Protein 3U1D (pdb70)

Organism: Halomicrobium mukohataei (strain ATCC 700874 / DSM 12286 / JCM 9738 / NCIMB 13541) (NCBI:txid485914)

B-factor: mean 33.13, std 12.26, range [17.72, 84.33]

Nearest PDB structures (foldseek):
  3u1d-assembly1_B  TM=9.637E-01  e=4.691E-23  Halomicrobium mukohataei DSM 12286
  4g6q-assembly2_B  TM=5.033E-01  e=9.525E-04  Kribbella flavida DSM 17836
  4hqe-assembly1_A  TM=6.323E-01  e=1.062E-02  Staphylococcus aureus
  4g6q-assembly1_A  TM=4.923E-01  e=3.490E-03  Kribbella flavida DSM 17836
  6eu2-assembly1_O  TM=5.293E-01  e=4.754E-03  Saccharomyces cerevisiae S288C

Solvent-accessible surface area: 14868 Å² total

InterPro domains:
  IPR036388 Winged helix-like DNA-binding domain superfamily [G3DSA:1.10.10.10] (1-148)
  IPR036390 Winged helix DNA-binding domain superfamily [SSF46785] (25-114)

CATH classification: 1.10.10.10

Secondary structure (DSSP, 8-state):
---BTTB--TTHHHHHHHHHHH--HHHHHHHHHHHHSTTS-B-HHHHHHH-TTS-HHHHHHHHHHHHHTTSEEEEE-PPPTTSSS---EEEEE-HHHHHHHHHT--THHHHTHHHHH----HHHHHHHT-TT------GGGT---/---PPPTHHHHHHHHHHHH--HHHHHHHHHHHHSTTS-B-HHHHHHH-TTS-HHHHHHHHHHHHHTTSEEEEE-PPPSSSSS---EEEEE-HHHHHHHHHT--TTHHHHHHHHT----HHHHHHHT-TT-----HHHHHH-

Radius of gyration: 24.21 Å; Cα contacts (8 Å, |Δi|>4): 377; chains: 2; bounding box: 37×73×58 Å

Foldseek 3Di:
DCDDPNHGDDCVVVLVVVLVLCVDVLNVLVCLVQCLQPQSKAFLVRSCVVCVVDDSVVNCVSVVVCVVVQQKPWAAWDDFPPDPPADRIMIHGAL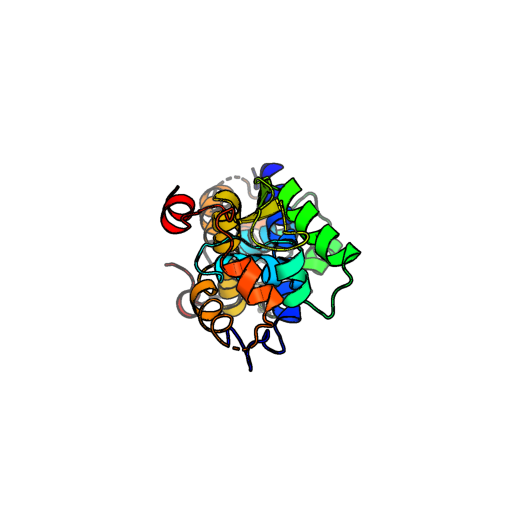VNCVSCVVNPNVVSNVCNVVVVPDDDPRVVCNSPGPTPDRDDCVVSVHDD/DPDDDDPVVVVLVVLLVLCPDVLNVVVQLLQLLQPQSKAFLVRSCVVVVVDDSVVNVVSVVVCVVVVQKPKDAWDDFPPDPPADRIMIHGALVNCVSCVVVPNPCSVVSNVVVVPDDDVVVVVNSPTPGDDGDDVVVSPVD

Structure (mmCIF, N/CA/C/O backbone):
data_3U1D
#
_entry.id   3U1D
#
_cell.length_a   57.214
_cell.length_b   57.214
_cell.length_c   218.354
_cell.angle_alpha   90.00
_cell.angle_beta   90.00
_cell.angle_gamma   90.00
#
_symmetry.space_group_name_H-M   'P 43 21 2'
#
loop_
_entity.id
_entity.type
_entity.pdbx_description
1 polymer 'uncharacterized protein'
2 non-polymer 'CHLORIDE ION'
3 non-polymer DI(HYDROXYETHYL)ETHER
4 non-polymer 1,2-ETHANEDIOL
5 non-polymer 2-AMINO-2-HYDROXYMETHYL-PROPANE-1,3-DIOL
6 water water
#
loop_
_atom_site.group_PDB
_atom_site.id
_atom_site.type_symbol
_atom_site.label_atom_id
_atom_site.label_alt_id
_atom_site.label_comp_id
_atom_site.label_asym_id
_atom_site.label_entity_id
_atom_site.label_seq_id
_atom_site.pdbx_PDB_ins_code
_atom_site.Cartn_x
_atom_site.Cartn_y
_atom_site.Cartn_z
_atom_site.occupancy
_atom_site.B_iso_or_equiv
_atom_site.auth_seq_id
_atom_site.auth_comp_id
_atom_site.auth_asym_id
_atom_site.auth_atom_id
_atom_site.pdbx_PDB_model_num
ATOM 9 N N . ALA A 1 5 ? 19.344 29.497 29.351 1.00 37.22 2 ALA A N 1
ATOM 10 C CA . ALA A 1 5 ? 20.154 30.662 28.908 1.00 33.62 2 ALA A CA 1
ATOM 11 C C . ALA A 1 5 ? 19.423 31.980 29.172 1.00 30.48 2 ALA A C 1
ATOM 12 O O . ALA A 1 5 ? 18.214 31.972 29.350 1.00 30.90 2 ALA A O 1
ATOM 14 N N . THR A 1 6 ? 20.127 33.122 29.158 1.00 27.13 3 THR A N 1
ATOM 15 C CA . THR A 1 6 ? 19.428 34.421 29.313 1.00 25.98 3 THR A CA 1
ATOM 16 C C . THR A 1 6 ? 18.767 34.792 27.984 1.00 24.43 3 THR A C 1
ATOM 17 O O . THR A 1 6 ? 17.660 35.365 27.950 1.00 24.58 3 THR A O 1
ATOM 21 N N . GLN A 1 7 ? 19.443 34.439 26.922 1.00 24.84 4 GLN A N 1
ATOM 22 C CA . GLN A 1 7 ? 19.053 34.840 25.568 1.00 24.59 4 GLN A CA 1
ATOM 23 C C . GLN A 1 7 ? 19.379 33.740 24.611 1.00 27.64 4 GLN A C 1
ATOM 24 O O . GLN A 1 7 ? 20.274 32.919 24.843 1.00 27.09 4 GLN A O 1
ATOM 30 N N . ASP A 1 8 ? 18.726 33.792 23.456 1.00 29.78 5 ASP A N 1
ATOM 31 C CA . ASP A 1 8 ? 19.039 32.934 22.324 1.00 31.40 5 ASP A CA 1
ATOM 32 C C . ASP A 1 8 ? 18.903 33.851 21.082 1.00 33.36 5 ASP A C 1
ATOM 33 O O . ASP A 1 8 ? 17.816 34.359 20.834 1.00 29.70 5 ASP A O 1
ATOM 38 N N . ARG A 1 9 ? 20.011 34.128 20.374 1.00 31.57 6 ARG A N 1
ATOM 39 C CA . ARG A 1 9 ? 20.004 35.079 19.251 1.00 34.93 6 ARG A CA 1
ATOM 40 C C . ARG A 1 9 ? 19.417 36.442 19.631 1.00 33.59 6 ARG A C 1
ATOM 41 O O . ARG A 1 9 ? 18.777 37.119 18.804 1.00 32.09 6 ARG A O 1
ATOM 49 N N . GLY A 1 10 ? 19.660 36.870 20.862 1.00 31.67 7 GLY A N 1
ATOM 50 C CA . GLY A 1 10 ? 19.222 38.193 21.295 1.00 31.76 7 GLY A CA 1
ATOM 51 C C . GLY A 1 10 ? 17.758 38.230 21.716 1.00 31.21 7 GLY A C 1
ATOM 52 O O . GLY A 1 10 ? 17.261 39.262 22.046 1.00 31.48 7 GLY A O 1
ATOM 53 N N . GLU A 1 11 ? 17.082 37.097 21.688 1.00 29.49 8 GLU A N 1
ATOM 54 C CA . GLU A 1 11 ? 15.672 36.993 22.074 1.00 30.62 8 GLU A CA 1
ATOM 55 C C . GLU A 1 11 ? 15.547 36.155 23.334 1.00 27.81 8 GLU A C 1
ATOM 56 O O . GLU A 1 11 ? 16.502 35.506 23.759 1.00 29.19 8 GLU A O 1
ATOM 62 N N . ARG A 1 12 ? 14.365 36.133 23.946 1.00 25.58 9 ARG A N 1
ATOM 63 C CA . ARG A 1 12 ? 14.152 35.189 25.040 1.00 24.48 9 ARG A CA 1
ATOM 64 C C . ARG A 1 12 ? 14.296 33.750 24.573 1.00 26.43 9 ARG A C 1
ATOM 65 O O . ARG A 1 12 ? 13.977 33.420 23.440 1.00 26.92 9 ARG A O 1
ATOM 73 N N . PRO A 1 13 ? 14.803 32.893 25.424 1.00 26.79 10 PRO A N 1
ATOM 74 C CA . PRO A 1 13 ? 14.917 31.494 25.054 1.00 30.56 10 PRO A CA 1
ATOM 75 C C . PRO A 1 13 ? 13.555 30.815 24.955 1.00 30.88 10 PRO A C 1
ATOM 76 O O . PRO A 1 13 ? 12.552 31.303 25.506 1.00 28.45 10 PRO A O 1
ATOM 80 N N . ASN A 1 14 ? 13.502 29.716 24.223 1.00 34.78 11 ASN A N 1
ATOM 81 C CA . ASN A 1 14 ? 12.205 29.070 23.942 1.00 38.90 11 ASN A CA 1
ATOM 82 C C . ASN A 1 14 ? 11.294 28.788 25.158 1.00 39.84 11 ASN A C 1
ATOM 83 O O . ASN A 1 14 ? 10.072 28.975 25.094 1.00 41.87 11 ASN A O 1
ATOM 88 N N . GLY A 1 15 ? 11.844 28.373 26.261 1.00 35.64 12 GLY A N 1
ATOM 89 C CA . GLY A 1 15 ? 10.882 28.032 27.360 1.00 33.58 12 GLY A CA 1
ATOM 90 C C . GLY A 1 15 ? 10.534 29.180 28.303 1.00 30.72 12 GLY A C 1
ATOM 91 O O . GLY A 1 15 ? 10.049 28.935 29.431 1.00 27.64 12 GLY A O 1
ATOM 92 N N . PHE A 1 16 ? 10.841 30.410 27.890 1.00 27.89 13 PHE A N 1
ATOM 93 C CA . PHE A 1 16 ? 10.810 31.527 28.801 1.00 24.21 13 PHE A CA 1
ATOM 94 C C . PHE A 1 16 ? 9.415 31.764 29.353 1.00 24.10 13 PHE A C 1
ATOM 95 O O . PHE A 1 16 ? 9.244 31.886 30.558 1.00 21.71 13 PHE A O 1
ATOM 103 N N . GLY A 1 17 ? 8.429 31.865 28.460 1.00 24.55 14 GLY A N 1
ATOM 104 C CA . GLY A 1 17 ? 7.056 32.076 28.867 1.00 25.55 14 GLY A CA 1
ATOM 105 C C . GLY A 1 17 ? 6.545 30.981 29.804 1.00 24.81 14 GLY A C 1
ATOM 106 O O . GLY A 1 17 ? 5.836 31.266 30.777 1.00 22.54 14 GLY A O 1
ATOM 107 N N . ASP A 1 18 ? 6.927 29.732 29.546 1.00 25.08 15 ASP A N 1
ATOM 108 C CA . ASP A 1 18 ? 6.552 28.639 30.433 1.00 26.41 15 ASP A CA 1
ATOM 109 C C . ASP A 1 18 ? 7.242 28.760 31.785 1.00 24.85 15 ASP A C 1
ATOM 110 O O . ASP A 1 18 ? 6.626 28.420 32.813 1.00 23.53 15 ASP A O 1
ATOM 115 N N . GLU A 1 19 ? 8.490 29.252 31.821 1.00 22.43 16 GLU A N 1
ATOM 116 C CA . GLU A 1 19 ? 9.164 29.478 33.098 1.00 22.92 16 GLU A CA 1
ATOM 117 C C . GLU A 1 19 ? 8.448 30.554 33.907 1.00 22.24 16 GLU A C 1
ATOM 118 O O . GLU A 1 19 ? 8.329 30.419 35.120 1.00 21.49 16 GLU A O 1
ATOM 124 N N . LEU A 1 20 ? 8.052 31.656 33.259 1.00 20.24 17 LEU A N 1
ATOM 125 C CA . LEU A 1 20 ? 7.292 32.683 33.955 1.00 20.04 17 LEU A CA 1
ATOM 126 C C . LEU A 1 20 ? 5.970 32.128 34.545 1.00 20.44 17 LEU A C 1
ATOM 127 O O . LEU A 1 20 ? 5.589 32.465 35.680 1.00 19.25 17 LEU A O 1
ATOM 132 N N . GLU A 1 21 ? 5.277 31.289 33.764 1.00 20.19 18 GLU A N 1
ATOM 133 C CA . GLU A 1 21 ? 4.026 30.692 34.216 1.00 22.83 18 GLU A CA 1
ATOM 134 C C . GLU A 1 21 ? 4.289 29.839 35.457 1.00 21.32 18 GLU A C 1
ATOM 135 O O . GLU A 1 21 ? 3.478 29.849 36.418 1.00 21.50 18 GLU A O 1
ATOM 141 N N . ARG A 1 22 ? 5.352 29.075 35.437 1.00 21.44 19 ARG A N 1
ATOM 142 C CA . ARG A 1 22 ? 5.715 28.221 36.588 1.00 22.47 19 ARG A CA 1
ATOM 143 C C . ARG A 1 22 ? 5.983 29.046 37.839 1.00 20.96 19 ARG A C 1
ATOM 144 O O . ARG A 1 22 ? 5.539 28.702 38.941 1.00 21.70 19 ARG A O 1
ATOM 152 N N . ARG A 1 23 ? 6.699 30.162 37.679 1.00 19.40 20 ARG A N 1
ATOM 153 C CA . ARG A 1 23 ? 6.945 31.085 38.779 1.00 19.73 20 ARG A CA 1
ATOM 154 C C . ARG A 1 23 ? 5.676 31.758 39.275 1.00 19.82 20 ARG A C 1
ATOM 155 O O . ARG A 1 23 ? 5.462 31.839 40.489 1.00 20.71 20 ARG A O 1
ATOM 163 N N . ARG A 1 24 ? 4.765 32.159 38.377 1.00 18.48 21 ARG A N 1
ATOM 164 C CA . ARG A 1 24 ? 3.527 32.772 38.833 1.00 19.93 21 ARG A CA 1
ATOM 165 C C . ARG A 1 24 ? 2.686 31.730 39.555 1.00 20.50 21 ARG A C 1
ATOM 166 O O . ARG A 1 24 ? 2.002 32.072 40.508 1.00 20.21 21 ARG A O 1
ATOM 174 N N . PHE A 1 25 ? 2.737 30.472 39.085 1.00 20.38 22 PHE A N 1
ATOM 175 C CA . PHE A 1 25 ? 1.933 29.377 39.673 1.00 21.35 22 PHE A CA 1
ATOM 176 C C . PHE A 1 25 ? 2.245 29.189 41.143 1.00 21.33 22 PHE A C 1
ATOM 177 O O . PHE A 1 25 ? 1.338 29.012 41.978 1.00 20.97 22 PHE A O 1
ATOM 185 N N . VAL A 1 26 ? 3.516 29.245 41.487 1.00 21.36 23 VAL A N 1
ATOM 186 C CA . VAL A 1 26 ? 3.938 28.998 42.875 1.00 20.94 23 VAL A CA 1
ATOM 187 C C . VAL A 1 26 ? 3.616 30.181 43.769 1.00 22.15 23 VAL A C 1
ATOM 188 O O . VAL A 1 26 ? 3.459 30.029 44.973 1.00 21.04 23 VAL A O 1
ATOM 192 N N . LEU A 1 27 ? 3.410 31.356 43.172 1.00 19.96 24 LEU A N 1
ATOM 193 C CA . LEU A 1 27 ? 3.100 32.568 43.939 1.00 21.19 24 LEU A CA 1
ATOM 194 C C . LEU A 1 27 ? 1.599 32.672 44.248 1.00 21.55 24 LEU A C 1
ATOM 195 O O . LEU A 1 27 ? 0.851 33.508 43.690 1.00 22.78 24 LEU A O 1
ATOM 200 N N . HIS A 1 28 ? 1.140 31.767 45.108 1.00 21.25 25 HIS A N 1
ATOM 201 C CA . HIS A 1 28 ? -0.255 31.566 45.416 1.00 21.55 25 HIS A CA 1
ATOM 202 C C . HIS A 1 28 ? -0.297 31.300 46.884 1.00 21.62 25 HIS A C 1
ATOM 203 O O . HIS A 1 28 ? 0.502 30.443 47.377 1.00 20.25 25 HIS A O 1
ATOM 210 N N . GLU A 1 29 ? -1.158 31.993 47.609 1.00 23.65 26 GLU A N 1
ATOM 211 C CA . GLU A 1 29 ? -1.087 31.918 49.050 1.00 25.96 26 GLU A CA 1
ATOM 212 C C . GLU A 1 29 ? -1.313 30.528 49.630 1.00 24.72 26 GLU A C 1
ATOM 213 O O . GLU A 1 29 ? -0.571 30.125 50.536 1.00 23.66 26 GLU A O 1
ATOM 219 N N . THR A 1 30 ? -2.305 29.772 49.156 1.00 23.97 27 THR A N 1
ATOM 220 C CA . THR A 1 30 ? -2.491 28.408 49.698 1.00 24.25 27 THR A CA 1
ATOM 221 C C . THR A 1 30 ? -1.383 27.465 49.318 1.00 22.84 27 THR A C 1
ATOM 222 O O . THR A 1 30 ? -0.946 26.645 50.148 1.00 21.78 27 THR A O 1
ATOM 226 N N . ARG A 1 31 ? -0.865 27.571 48.099 1.00 20.83 28 ARG A N 1
ATOM 227 C CA . ARG A 1 31 ? 0.259 26.723 47.719 1.00 20.31 28 ARG A CA 1
ATOM 228 C C . ARG A 1 31 ? 1.492 27.031 48.535 1.00 20.50 28 ARG A C 1
ATOM 229 O O . ARG A 1 31 ? 2.239 26.116 48.878 1.00 19.48 28 ARG A O 1
ATOM 237 N N . LEU A 1 32 ? 1.772 28.315 48.776 1.00 20.88 29 LEU A N 1
ATOM 238 C CA . LEU A 1 32 ? 2.906 28.683 49.623 1.00 21.24 29 LEU A CA 1
ATOM 239 C C . LEU A 1 32 ? 2.685 28.293 51.090 1.00 22.71 29 LEU A C 1
ATOM 240 O O . LEU A 1 32 ? 3.637 27.918 51.770 1.00 23.59 29 LEU A O 1
ATOM 245 N N . ASP A 1 33 ? 1.458 28.389 51.570 1.00 22.45 30 ASP A N 1
ATOM 246 C CA . ASP A 1 33 ? 1.149 27.842 52.914 1.00 25.65 30 ASP A CA 1
ATOM 247 C C . ASP A 1 33 ? 1.554 26.366 53.003 1.00 23.26 30 ASP A C 1
ATOM 248 O O . ASP A 1 33 ? 2.262 25.968 53.929 1.00 23.86 30 ASP A O 1
ATOM 253 N N . VAL A 1 34 ? 1.156 25.560 52.006 1.00 21.39 31 VAL A N 1
ATOM 254 C CA . VAL A 1 34 ? 1.515 24.138 51.966 1.00 20.80 31 VAL A CA 1
ATOM 255 C C . VAL A 1 34 ? 3.002 23.929 51.915 1.00 20.83 31 VAL A C 1
ATOM 256 O O . VAL A 1 34 ? 3.573 23.117 52.697 1.00 19.87 31 VAL A O 1
ATOM 260 N N . LEU A 1 35 ? 3.671 24.639 51.014 1.00 18.82 32 LEU A N 1
ATOM 261 C CA . LEU A 1 35 ? 5.096 24.454 50.873 1.00 19.27 32 LEU A CA 1
ATOM 262 C C . LEU A 1 35 ? 5.873 24.891 52.110 1.00 19.47 32 LEU A C 1
ATOM 263 O O . LEU A 1 35 ? 6.813 24.212 52.528 1.00 20.26 32 LEU A O 1
ATOM 268 N N . HIS A 1 36 ? 5.486 26.018 52.712 1.00 20.54 33 HIS A N 1
ATOM 269 C CA . HIS A 1 36 ? 6.158 26.509 53.900 1.00 20.98 33 HIS A CA 1
ATOM 270 C C . HIS A 1 36 ? 5.890 25.612 55.089 1.00 21.78 33 HIS A C 1
ATOM 271 O O . HIS A 1 36 ? 6.766 25.400 55.914 1.00 23.43 33 HIS A O 1
ATOM 278 N N . GLN A 1 37 ? 4.693 25.032 55.159 1.00 22.15 34 GLN A N 1
ATOM 279 C CA . GLN A 1 37 ? 4.351 24.110 56.248 1.00 22.27 34 GLN A CA 1
ATOM 280 C C . GLN A 1 37 ? 5.179 22.845 56.166 1.00 21.95 34 GLN A C 1
ATOM 281 O O . GLN A 1 37 ? 5.658 22.335 57.191 1.00 23.78 34 GLN A O 1
ATOM 287 N N . ILE A 1 38 ? 5.335 22.326 54.967 1.00 21.40 35 ILE A N 1
ATOM 288 C CA . ILE A 1 38 ? 6.132 21.155 54.755 1.00 21.69 35 ILE A CA 1
ATOM 289 C C . ILE A 1 38 ? 7.570 21.459 55.167 1.00 22.63 35 ILE A C 1
ATOM 290 O O . ILE A 1 38 ? 8.187 20.662 55.934 1.00 23.42 35 ILE A O 1
ATOM 295 N N . LEU A 1 39 ? 8.132 22.567 54.663 1.00 22.72 36 LEU A N 1
ATOM 296 C CA . LEU A 1 39 ? 9.513 22.867 54.936 1.00 25.03 36 LEU A CA 1
ATOM 297 C C . LEU A 1 39 ? 9.767 23.170 56.437 1.00 27.58 36 LEU A C 1
ATOM 298 O O . LEU A 1 39 ? 10.850 22.861 56.939 1.00 30.10 36 LEU A O 1
ATOM 303 N N . ALA A 1 40 ? 8.793 23.787 57.111 1.00 26.29 37 ALA A N 1
ATOM 304 C CA . ALA A 1 40 ? 8.919 24.162 58.508 1.00 29.18 37 ALA A CA 1
ATOM 305 C C . ALA A 1 40 ? 8.854 22.936 59.456 1.00 31.18 37 ALA A C 1
ATOM 306 O O . ALA A 1 40 ? 9.288 23.028 60.613 1.00 29.72 37 ALA A O 1
ATOM 308 N N . GLN A 1 41 ? 8.284 21.815 58.991 1.00 28.90 38 GLN A N 1
ATOM 309 C CA . GLN A 1 41 ? 8.191 20.592 59.790 1.00 30.14 38 GLN A CA 1
ATOM 310 C C . GLN A 1 41 ? 9.592 20.019 59.950 1.00 31.78 38 GLN A C 1
ATOM 311 O O . GLN A 1 41 ? 10.350 19.952 58.993 1.00 31.61 38 GLN A O 1
ATOM 317 N N . PRO A 1 42 ? 9.950 19.603 61.172 1.00 34.76 39 PRO A N 1
ATOM 318 C CA . PRO A 1 42 ? 11.347 19.219 61.411 1.00 36.98 39 PRO A CA 1
ATOM 319 C C . PRO A 1 42 ? 11.903 18.153 60.459 1.00 37.02 39 PRO A C 1
ATOM 320 O O . PRO A 1 42 ? 13.035 18.291 60.025 1.00 39.85 39 PRO A O 1
ATOM 324 N N . ASP A 1 43 ? 11.093 17.163 60.067 1.00 34.80 40 ASP A N 1
ATOM 325 C CA . ASP A 1 43 ? 11.528 16.124 59.101 1.00 33.30 40 ASP A CA 1
ATOM 326 C C . ASP A 1 43 ? 11.109 16.432 57.640 1.00 30.69 40 ASP A C 1
ATOM 327 O O . ASP A 1 43 ? 11.387 15.661 56.716 1.00 31.34 40 ASP A O 1
ATOM 332 N N . GLY A 1 44 ? 10.491 17.592 57.438 1.00 28.26 41 GLY A N 1
ATOM 333 C CA . GLY A 1 44 ? 10.199 18.071 56.098 1.00 26.31 41 GLY A CA 1
ATOM 334 C C . GLY A 1 44 ? 9.203 17.239 55.288 1.00 24.97 41 GLY A C 1
ATOM 335 O O . GLY A 1 44 ? 9.205 17.275 54.058 1.00 23.89 41 GLY A O 1
ATOM 336 N N . VAL A 1 45 ? 8.335 16.519 55.965 1.00 23.82 42 VAL A N 1
ATOM 337 C CA . VAL A 1 45 ? 7.255 15.779 55.299 1.00 24.08 42 VAL A CA 1
ATOM 338 C C . VAL A 1 45 ? 5.961 16.009 56.050 1.00 23.03 42 VAL A C 1
ATOM 339 O O . VAL A 1 45 ? 5.965 16.175 57.276 1.00 23.98 42 VAL A O 1
ATOM 343 N N . LEU A 1 46 ? 4.849 16.048 55.309 1.00 23.05 43 LEU A N 1
ATOM 344 C CA . LEU A 1 46 ? 3.518 16.116 55.879 1.00 22.45 43 LEU A CA 1
ATOM 345 C C . LEU A 1 46 ? 2.534 15.273 55.073 1.00 22.02 43 LEU A C 1
ATOM 346 O O . LEU A 1 46 ? 2.633 15.203 53.843 1.00 22.04 43 LEU A O 1
ATOM 351 N N . SER A 1 47 ? 1.528 14.720 55.774 1.00 21.38 44 SER A N 1
ATOM 352 C CA . SER A 1 47 ? 0.396 14.059 55.141 1.00 20.73 44 SER A CA 1
ATOM 353 C C . SER A 1 47 ? -0.696 15.091 54.849 1.00 20.46 44 SER A C 1
ATOM 354 O O . SER A 1 47 ? -0.710 16.170 55.425 1.00 20.16 44 SER A O 1
ATOM 357 N N . VAL A 1 48 ? -1.630 14.736 53.997 1.00 21.65 45 VAL A N 1
ATOM 358 C CA . VAL A 1 48 ? -2.817 15.562 53.770 1.00 21.64 45 VAL A CA 1
ATOM 359 C C . VAL A 1 48 ? -3.590 15.789 55.076 1.00 21.93 45 VAL A C 1
ATOM 360 O O . VAL A 1 48 ? -4.049 16.930 55.320 1.00 22.96 45 VAL A O 1
ATOM 364 N N . GLU A 1 49 ? -3.674 14.779 55.938 1.00 22.30 46 GLU A N 1
ATOM 365 C CA . GLU A 1 49 ? -4.384 14.912 57.174 1.00 23.84 46 GLU A CA 1
ATOM 366 C C . GLU A 1 49 ? -3.748 16.031 58.043 1.00 22.63 46 GLU A C 1
ATOM 367 O O . GLU A 1 49 ? -4.450 16.875 58.634 1.00 24.66 46 GLU A O 1
ATOM 373 N N . GLU A 1 50 ? -2.430 16.054 58.079 1.00 23.57 47 GLU A N 1
ATOM 374 C CA . GLU A 1 50 ? -1.682 17.095 58.790 1.00 24.28 47 GLU A CA 1
ATOM 375 C C . GLU A 1 50 ? -1.822 18.501 58.152 1.00 23.96 47 GLU A C 1
ATOM 376 O O . GLU A 1 50 ? -1.800 19.527 58.874 1.00 23.06 47 GLU A O 1
ATOM 382 N N . LEU A 1 51 ? -1.911 18.558 56.819 1.00 22.96 48 LEU A N 1
ATOM 383 C CA . LEU A 1 51 ? -2.113 19.814 56.130 1.00 24.02 48 LEU A CA 1
ATOM 384 C C . LEU A 1 51 ? -3.520 20.336 56.366 1.00 24.34 48 LEU A C 1
ATOM 385 O O . LEU A 1 51 ? -3.685 21.538 56.575 1.00 24.37 48 LEU A O 1
ATOM 390 N N . LEU A 1 52 ? -4.517 19.443 56.410 1.00 24.95 49 LEU A N 1
ATOM 391 C CA . LEU A 1 52 ? -5.877 19.846 56.780 1.00 27.04 49 LEU A CA 1
ATOM 392 C C . LEU A 1 52 ? -5.932 20.499 58.154 1.00 27.56 49 LEU A C 1
ATOM 393 O O . LEU A 1 52 ? -6.603 21.507 58.343 1.00 28.44 49 LEU A O 1
ATOM 398 N N . TYR A 1 53 ? -5.199 19.932 59.111 1.00 27.36 50 TYR A N 1
ATOM 399 C CA . TYR A 1 53 ? -5.137 20.468 60.467 1.00 28.89 50 TYR A CA 1
ATOM 400 C C . TYR A 1 53 ? -4.539 21.871 60.543 1.00 28.74 50 TYR A C 1
ATOM 401 O O . TYR A 1 53 ? -5.023 22.751 61.287 1.00 30.91 50 TYR A O 1
ATOM 410 N N . ARG A 1 54 ? -3.507 22.092 59.745 1.00 27.76 51 ARG A N 1
ATOM 411 C CA . ARG A 1 54 ? -2.834 23.375 59.702 1.00 29.07 51 ARG A CA 1
ATOM 412 C C . ARG A 1 54 ? -3.627 24.428 58.904 1.00 29.55 51 ARG A C 1
ATOM 413 O O . ARG A 1 54 ? -3.388 25.627 59.078 1.00 29.87 51 ARG A O 1
ATOM 421 N N . ASN A 1 55 ? -4.568 23.988 58.072 1.00 27.05 52 ASN A N 1
ATOM 422 C CA . ASN A 1 55 ? -5.306 24.910 57.192 1.00 28.94 52 ASN A CA 1
ATOM 423 C C . ASN A 1 55 ? -6.806 24.684 57.345 1.00 31.18 52 ASN A C 1
ATOM 424 O O . ASN A 1 55 ? -7.476 24.277 56.421 1.00 29.23 52 ASN A O 1
ATOM 429 N N . PRO A 1 56 ? -7.324 24.941 58.538 1.00 33.68 53 PRO A N 1
ATOM 430 C CA . PRO A 1 56 ? -8.709 24.546 58.874 1.00 35.98 53 PRO A CA 1
ATOM 431 C C . PRO A 1 56 ? -9.799 25.310 58.107 1.00 37.93 53 PRO A C 1
ATOM 432 O O . PRO A 1 56 ? -10.922 24.861 58.090 1.00 42.10 53 PRO A O 1
ATOM 436 N N . ASP A 1 57 ? -9.465 26.434 57.489 1.00 40.30 54 ASP A N 1
ATOM 437 C CA . ASP A 1 57 ? -10.403 27.140 56.630 1.00 43.73 54 ASP A CA 1
ATOM 438 C C . ASP A 1 57 ? -10.503 26.581 55.222 1.00 43.29 54 ASP A C 1
ATOM 439 O O . ASP A 1 57 ? -11.291 27.084 54.441 1.00 46.23 54 ASP A O 1
ATOM 444 N N . GLU A 1 58 ? -9.683 25.596 54.853 1.00 37.91 55 GLU A N 1
ATOM 445 C CA . GLU A 1 58 ? -9.753 25.025 53.496 1.00 36.82 55 GLU A CA 1
ATOM 446 C C . GLU A 1 58 ? -10.376 23.639 53.489 1.00 34.69 55 GLU A C 1
ATOM 447 O O . GLU A 1 58 ? -10.231 22.880 54.454 1.00 34.88 55 GLU A O 1
ATOM 453 N N . THR A 1 59 ? -11.048 23.289 52.401 1.00 32.36 56 THR A N 1
ATOM 454 C CA . THR A 1 59 ? -11.615 21.958 52.264 1.00 32.53 56 THR A CA 1
ATOM 455 C C . THR A 1 59 ? -10.533 20.985 51.874 1.00 32.50 56 THR A C 1
ATOM 456 O O . THR A 1 59 ? -9.505 21.392 51.325 1.00 29.85 56 THR A O 1
ATOM 460 N N . GLU A 1 60 ? -10.753 19.714 52.212 1.00 29.83 57 GLU A N 1
ATOM 461 C CA . GLU A 1 60 ? -9.898 18.661 51.733 1.00 30.98 57 GLU A CA 1
ATOM 462 C C . GLU A 1 60 ? -9.810 18.677 50.213 1.00 29.97 57 GLU A C 1
ATOM 463 O O . GLU A 1 60 ? -8.709 18.467 49.653 1.00 28.94 57 GLU A O 1
ATOM 469 N N . ALA A 1 61 ? -10.942 18.872 49.530 1.00 28.33 58 ALA A N 1
ATOM 470 C CA . ALA A 1 61 ? -10.914 18.879 48.064 1.00 26.97 58 ALA A CA 1
ATOM 471 C C . ALA A 1 61 ? -9.989 20.007 47.492 1.00 26.77 58 ALA A C 1
ATOM 472 O O . ALA A 1 61 ? -9.247 19.794 46.525 1.00 25.90 58 ALA A O 1
ATOM 474 N N . ASN A 1 62 ? -10.018 21.163 48.136 1.00 26.38 59 ASN A N 1
ATOM 475 C CA . ASN A 1 62 ? -9.221 22.288 47.695 1.00 26.93 59 ASN A CA 1
ATOM 476 C C . ASN A 1 62 ? -7.760 22.025 47.965 1.00 24.40 59 ASN A C 1
ATOM 477 O O . ASN A 1 62 ? -6.909 22.302 47.130 1.00 23.23 59 ASN A O 1
ATOM 482 N N . LEU A 1 63 ? -7.446 21.500 49.140 1.00 24.17 60 LEU A N 1
ATOM 483 C CA . LEU A 1 63 ? -6.063 21.211 49.503 1.00 23.70 60 LEU A CA 1
ATOM 484 C C . LEU A 1 63 ? -5.480 20.155 48.601 1.00 24.74 60 LEU A C 1
ATOM 485 O O . LEU A 1 63 ? -4.390 20.330 48.095 1.00 22.62 60 LEU A O 1
ATOM 490 N N . ARG A 1 64 ? -6.224 19.090 48.322 1.00 24.05 61 ARG A N 1
ATOM 491 C CA . ARG A 1 64 ? -5.799 18.070 47.363 1.00 25.48 61 ARG A CA 1
ATOM 492 C C . ARG A 1 64 ? -5.577 18.592 45.969 1.00 25.22 61 ARG A C 1
ATOM 493 O O . ARG A 1 64 ? -4.701 18.126 45.249 1.00 25.21 61 ARG A O 1
ATOM 501 N N . TYR A 1 65 ? -6.405 19.548 45.560 1.00 23.39 62 TYR A N 1
ATOM 502 C CA . TYR A 1 65 ? -6.270 20.129 44.251 1.00 23.61 62 TYR A CA 1
ATOM 503 C C . TYR A 1 65 ? -4.905 20.801 44.175 1.00 22.11 62 TYR A C 1
ATOM 504 O O . TYR A 1 65 ? -4.139 20.576 43.238 1.00 23.24 62 TYR A O 1
ATOM 513 N N . HIS A 1 66 ? -4.543 21.566 45.200 1.00 20.65 63 HIS A N 1
ATOM 514 C CA . HIS A 1 66 ? -3.227 22.261 45.167 1.00 20.43 63 HIS A CA 1
ATOM 515 C C . HIS A 1 66 ? -2.044 21.326 45.321 1.00 20.11 63 HIS A C 1
ATOM 516 O O . HIS A 1 66 ? -1.071 21.417 44.575 1.00 20.04 63 HIS A O 1
ATOM 523 N N . VAL A 1 67 ? -2.196 20.332 46.185 1.00 21.06 64 VAL A N 1
ATOM 524 C CA . VAL A 1 67 ? -1.109 19.329 46.348 1.00 20.79 64 VAL A CA 1
ATOM 525 C C . VAL A 1 67 ? -0.893 18.550 45.052 1.00 20.89 64 VAL A C 1
ATOM 526 O O . VAL A 1 67 ? 0.223 18.393 44.593 1.00 20.73 64 VAL A O 1
ATOM 530 N N . ASP A 1 68 ? -1.971 18.096 44.408 1.00 22.19 65 ASP A N 1
ATOM 531 C CA . ASP A 1 68 ? -1.872 17.331 43.181 1.00 24.55 65 ASP A CA 1
ATOM 532 C C . ASP A 1 68 ? -1.208 18.148 42.059 1.00 25.15 65 ASP A C 1
ATOM 533 O O . ASP A 1 68 ? -0.405 17.620 41.303 1.00 25.86 65 ASP A O 1
ATOM 538 N N A GLU A 1 69 ? -1.569 19.428 41.970 0.50 24.61 66 GLU A N 1
ATOM 539 N N B GLU A 1 69 ? -1.515 19.425 41.953 0.50 24.53 66 GLU A N 1
ATOM 540 C CA A GLU A 1 69 ? -0.977 20.340 40.970 0.50 25.37 66 GLU A CA 1
ATOM 541 C CA B GLU A 1 69 ? -0.879 20.207 40.890 0.50 25.17 66 GLU A CA 1
ATOM 542 C C A GLU A 1 69 ? 0.533 20.479 41.231 0.50 23.51 66 GLU A C 1
ATOM 543 C C B GLU A 1 69 ? 0.590 20.452 41.219 0.50 23.42 66 GLU A C 1
ATOM 544 O O A GLU A 1 69 ? 1.343 20.438 40.293 0.50 24.46 66 GLU A O 1
ATOM 545 O O B GLU A 1 69 ? 1.439 20.469 40.311 0.50 24.13 66 GLU A O 1
ATOM 556 N N . LEU A 1 70 ? 0.903 20.649 42.506 1.00 22.83 67 LEU A N 1
ATOM 557 C CA . LEU A 1 70 ? 2.298 20.802 42.937 1.00 20.58 67 LEU A CA 1
ATOM 558 C C . LEU A 1 70 ? 3.099 19.557 42.632 1.00 21.70 67 LEU A C 1
ATOM 559 O O . LEU A 1 70 ? 4.260 19.648 42.193 1.00 22.21 67 LEU A O 1
ATOM 564 N N . VAL A 1 71 ? 2.492 18.397 42.828 1.00 20.90 68 VAL A N 1
ATOM 565 C CA . VAL A 1 71 ? 3.146 17.145 42.472 1.00 23.06 68 VAL A CA 1
ATOM 566 C C . VAL A 1 71 ? 3.312 17.014 40.959 1.00 25.22 68 VAL A C 1
ATOM 567 O O . VAL A 1 71 ? 4.362 16.620 40.484 1.00 25.49 68 VAL A O 1
ATOM 571 N N A ASP A 1 72 ? 2.265 17.320 40.204 0.50 26.34 69 ASP A N 1
ATOM 572 N N B ASP A 1 72 ? 2.248 17.323 40.213 0.50 26.30 69 ASP A N 1
ATOM 573 C CA A ASP A 1 72 ? 2.334 17.177 38.754 0.50 28.65 69 ASP A CA 1
ATOM 574 C CA B ASP A 1 72 ? 2.241 17.249 38.740 0.50 28.62 69 ASP A CA 1
ATOM 575 C C A ASP A 1 72 ? 3.463 18.041 38.200 0.50 29.22 69 ASP A C 1
ATOM 576 C C B ASP A 1 72 ? 3.335 18.122 38.116 0.50 29.38 69 ASP A C 1
ATOM 577 O O A ASP A 1 72 ? 4.191 17.599 37.315 0.50 30.76 69 ASP A O 1
ATOM 578 O O B ASP A 1 72 ? 3.858 17.803 37.055 0.50 31.64 69 ASP A O 1
ATOM 587 N N . ARG A 1 73 ? 3.658 19.233 38.758 1.00 27.07 70 ARG A N 1
ATOM 588 C CA . ARG A 1 73 ? 4.725 20.099 38.321 1.00 27.26 70 ARG A CA 1
ATOM 589 C C . ARG A 1 73 ? 6.117 19.802 38.860 1.00 26.92 70 ARG A C 1
ATOM 590 O O . ARG A 1 73 ? 7.067 20.502 38.529 1.00 29.04 70 ARG A O 1
ATOM 598 N N . GLY A 1 74 ? 6.257 18.787 39.692 1.00 26.34 71 GLY A N 1
ATOM 599 C CA . GLY A 1 74 ? 7.551 18.319 40.179 1.00 25.31 71 GLY A CA 1
ATOM 600 C C . GLY A 1 74 ? 8.066 19.158 41.342 1.00 23.82 71 GLY A C 1
ATOM 601 O O . GLY A 1 74 ? 9.241 19.065 41.687 1.00 24.25 71 GLY A O 1
ATOM 602 N N . ILE A 1 75 ? 7.209 20.006 41.920 1.00 22.28 72 ILE A N 1
ATOM 603 C CA . ILE A 1 75 ? 7.559 20.886 43.022 1.00 20.55 72 ILE A CA 1
ATOM 604 C C . ILE A 1 75 ? 7.506 20.139 44.354 1.00 20.34 72 ILE A C 1
ATOM 605 O O . ILE A 1 75 ? 8.326 20.390 45.241 1.00 20.11 72 ILE A O 1
ATOM 610 N N . VAL A 1 76 ? 6.535 19.225 44.452 1.00 20.76 73 VAL A N 1
ATOM 611 C CA . VAL A 1 76 ? 6.313 18.383 45.634 1.00 21.32 73 VAL A CA 1
ATOM 612 C C . VAL A 1 76 ? 6.444 16.937 45.191 1.00 23.43 73 VAL A C 1
ATOM 613 O O . VAL A 1 76 ? 6.020 16.579 44.092 1.00 24.53 73 VAL A O 1
ATOM 617 N N . GLU A 1 77 ? 7.011 16.112 46.063 1.00 23.67 74 GLU A N 1
ATOM 618 C CA . GLU A 1 77 ? 7.163 14.672 45.828 1.00 24.45 74 GLU A CA 1
ATOM 619 C C . GLU A 1 77 ? 6.110 13.926 46.642 1.00 24.17 74 GLU A C 1
ATOM 620 O O . GLU A 1 77 ? 5.985 14.196 47.843 1.00 23.66 74 GLU A O 1
ATOM 626 N N A LYS A 1 78 ? 5.397 13.011 45.996 0.50 24.41 75 LYS A N 1
ATOM 627 N N B LYS A 1 78 ? 5.414 12.999 46.000 0.50 24.61 75 LYS A N 1
ATOM 628 C CA A LYS A 1 78 ? 4.429 12.130 46.645 0.50 25.22 75 LYS A CA 1
ATOM 629 C CA B LYS A 1 78 ? 4.431 12.132 46.638 0.50 25.59 75 LYS A CA 1
ATOM 630 C C A LYS A 1 78 ? 5.183 10.873 47.071 0.50 25.54 75 LYS A C 1
ATOM 631 C C B LYS A 1 78 ? 5.171 10.865 47.068 0.50 25.74 75 LYS A C 1
ATOM 632 O O A LYS A 1 78 ? 5.790 10.202 46.223 0.50 25.96 75 LYS A O 1
ATOM 633 O O B LYS A 1 78 ? 5.760 10.180 46.219 0.50 26.18 75 LYS A O 1
ATOM 644 N N . ILE A 1 79 ? 5.182 10.573 48.368 1.00 24.76 76 ILE A N 1
ATOM 645 C CA . ILE A 1 79 ? 5.918 9.430 48.905 1.00 25.09 76 ILE A CA 1
ATOM 646 C C . ILE A 1 79 ? 4.952 8.416 49.570 1.00 24.81 76 ILE A C 1
ATOM 647 O O . ILE A 1 79 ? 4.468 8.653 50.663 1.00 24.51 76 ILE A O 1
ATOM 652 N N . PRO A 1 80 ? 4.653 7.328 48.900 1.00 27.22 77 PRO A N 1
ATOM 653 C CA . PRO A 1 80 ? 3.811 6.309 49.536 1.00 27.68 77 PRO A CA 1
ATOM 654 C C . PRO A 1 80 ? 4.593 5.576 50.585 1.00 28.71 77 PRO A C 1
ATOM 655 O O . PRO A 1 80 ? 5.799 5.306 50.354 1.00 30.01 77 PRO A O 1
ATOM 659 N N . VAL A 1 81 ? 3.967 5.224 51.693 1.00 27.69 78 VAL A N 1
ATOM 660 C CA . VAL A 1 81 ? 4.649 4.522 52.764 1.00 28.33 78 VAL A CA 1
ATOM 661 C C . VAL A 1 81 ? 3.797 3.375 53.261 1.00 29.19 78 VAL A C 1
ATOM 662 O O . VAL A 1 81 ? 2.591 3.353 52.996 1.00 28.72 78 VAL A O 1
ATOM 666 N N . PRO A 1 82 ? 4.406 2.428 54.000 1.00 31.42 79 PRO A N 1
ATOM 667 C CA . PRO A 1 82 ? 3.605 1.336 54.524 1.00 31.79 79 PRO A CA 1
ATOM 668 C C . PRO A 1 82 ? 2.592 1.815 55.538 1.00 30.66 79 PRO A C 1
ATOM 669 O O . PRO A 1 82 ? 2.693 2.921 56.073 1.00 30.23 79 PRO A O 1
ATOM 673 N N . ARG A 1 83 ? 1.609 0.965 55.818 1.00 31.99 80 ARG A N 1
ATOM 674 C CA . ARG A 1 83 ? 0.700 1.173 56.904 1.00 31.98 80 ARG A CA 1
ATOM 675 C C . ARG A 1 83 ? 1.374 1.042 58.275 1.00 33.06 80 ARG A C 1
ATOM 676 O O . ARG A 1 83 ? 1.818 -0.029 58.638 1.00 33.27 80 ARG A O 1
ATOM 684 N N . ALA A 1 84 ? 1.342 2.098 59.080 1.00 32.72 81 ALA A N 1
ATOM 685 C CA . ALA A 1 84 ? 1.873 2.032 60.432 1.00 34.65 81 ALA A CA 1
ATOM 686 C C . ALA A 1 84 ? 1.005 1.084 61.316 1.00 39.17 81 ALA A C 1
ATOM 687 O O . ALA A 1 84 ? -0.224 1.132 61.276 1.00 36.75 81 ALA A O 1
ATOM 689 N N . LYS A 1 85 ? 1.663 0.251 62.103 1.00 43.31 82 LYS A N 1
ATOM 690 C CA . LYS A 1 85 ? 0.940 -0.816 62.855 1.00 49.26 82 LYS A CA 1
ATOM 691 C C . LYS A 1 85 ? 0.191 -0.293 64.068 1.00 51.12 82 LYS A C 1
ATOM 692 O O . LYS A 1 85 ? -0.750 -0.920 64.540 1.00 53.05 82 LYS A O 1
ATOM 698 N N . SER A 1 86 ? 0.588 0.861 64.571 1.00 56.17 83 SER A N 1
ATOM 699 C CA . SER A 1 86 ? 0.200 1.280 65.919 1.00 64.33 83 SER A CA 1
ATOM 700 C C . SER A 1 86 ? -1.107 2.072 65.992 1.00 63.58 83 SER A C 1
ATOM 701 O O . SER A 1 86 ? -1.575 2.390 67.083 1.00 68.71 83 SER A O 1
ATOM 704 N N . VAL A 1 87 ? -1.705 2.359 64.835 1.00 56.7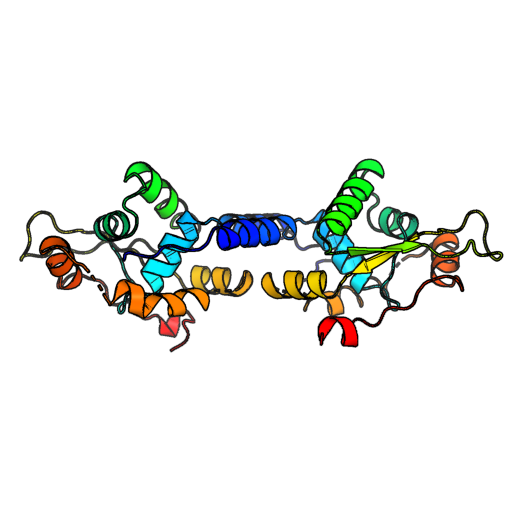0 84 VAL A N 1
ATOM 705 C CA . VAL A 1 87 ? -2.623 3.460 64.680 1.00 47.20 84 VAL A CA 1
ATOM 706 C C . VAL A 1 87 ? -3.753 3.065 63.718 1.00 43.11 84 VAL A C 1
ATOM 707 O O . VAL A 1 87 ? -3.505 2.395 62.723 1.00 42.00 84 VAL A O 1
ATOM 711 N N . ASP A 1 88 ? -4.985 3.460 64.001 1.00 38.84 85 ASP A N 1
ATOM 712 C CA . ASP A 1 88 ? -6.067 3.234 63.042 1.00 40.02 85 ASP A CA 1
ATOM 713 C C . ASP A 1 88 ? -5.909 4.167 61.849 1.00 35.37 85 ASP A C 1
ATOM 714 O O . ASP A 1 88 ? -5.566 5.340 62.015 1.00 34.15 85 ASP A O 1
ATOM 719 N N . ASP A 1 89 ? -6.167 3.627 60.663 1.00 32.18 86 ASP A N 1
ATOM 720 C CA . ASP A 1 89 ? -6.218 4.378 59.394 1.00 31.34 86 ASP A CA 1
ATOM 721 C C . ASP A 1 89 ? -5.132 5.439 59.293 1.00 28.70 86 ASP A C 1
ATOM 722 O O . ASP A 1 89 ? -5.419 6.602 59.064 1.00 26.18 86 ASP A O 1
ATOM 727 N N . PRO A 1 90 ? -3.878 5.021 59.425 1.00 27.87 87 PRO A N 1
ATOM 728 C CA . PRO A 1 90 ? -2.826 6.027 59.333 1.00 27.02 87 PRO A CA 1
ATOM 729 C C . PRO A 1 90 ? -2.660 6.543 57.929 1.00 27.71 87 PRO A C 1
ATOM 730 O O . PRO A 1 90 ? -2.999 5.856 56.979 1.00 26.34 87 PRO A O 1
ATOM 734 N N . PRO A 1 91 ? -2.095 7.758 57.789 1.00 26.92 88 PRO A N 1
ATOM 735 C CA . PRO A 1 91 ? -1.710 8.188 56.450 1.00 26.74 88 PRO A CA 1
ATOM 736 C C . PRO A 1 91 ? -0.707 7.239 55.808 1.00 25.66 88 PRO A C 1
ATOM 737 O O . PRO A 1 91 ? 0.187 6.762 56.480 1.00 26.36 88 PRO A O 1
ATOM 741 N N . THR A 1 92 ? -0.899 6.946 54.536 1.00 24.99 89 THR A N 1
ATOM 742 C CA . THR A 1 92 ? 0.027 6.128 53.803 1.00 25.42 89 THR A CA 1
ATOM 743 C C . THR A 1 92 ? 0.664 6.878 52.642 1.00 25.25 89 THR A C 1
ATOM 744 O O . THR A 1 92 ? 1.306 6.272 51.790 1.00 27.10 89 THR A O 1
ATOM 748 N N . THR A 1 93 ? 0.483 8.188 52.602 1.00 24.10 90 THR A N 1
ATOM 749 C CA . THR A 1 93 ? 1.194 9.039 51.645 1.00 23.45 90 THR A CA 1
ATOM 750 C C . THR A 1 93 ? 1.682 10.228 52.391 1.00 22.26 90 THR A C 1
ATOM 751 O O . THR A 1 93 ? 0.912 10.843 53.131 1.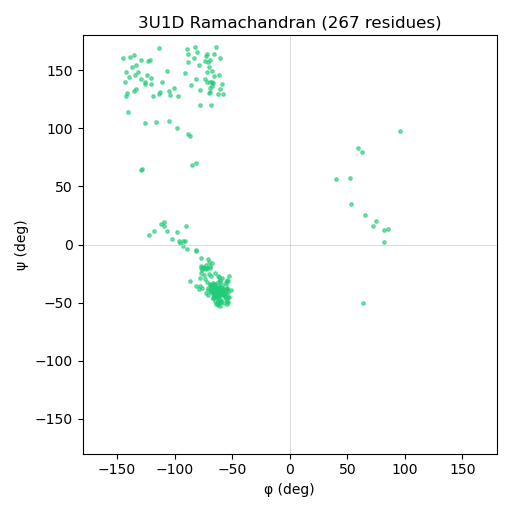00 23.88 90 THR A O 1
ATOM 755 N N . PHE A 1 94 ? 2.969 10.577 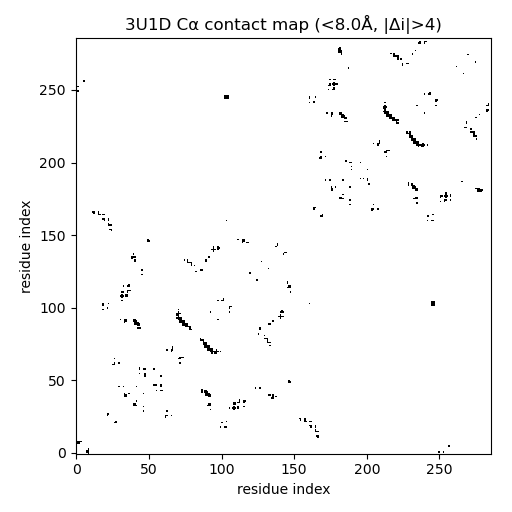52.193 1.00 22.37 91 PHE A N 1
ATOM 756 C CA . PHE A 1 94 ? 3.533 11.781 52.735 1.00 22.07 91 PHE A CA 1
ATOM 757 C C . PHE A 1 94 ? 4.068 12.621 51.577 1.00 21.79 91 PHE A C 1
ATOM 758 O O . PHE A 1 94 ? 4.375 12.095 50.516 1.00 22.29 91 PHE A O 1
ATOM 766 N N . TYR A 1 95 ? 4.216 13.910 51.825 1.00 20.94 92 TYR A N 1
ATOM 767 C CA . TYR A 1 95 ? 4.651 14.831 50.782 1.00 20.39 92 TYR A CA 1
ATOM 768 C C . TYR A 1 95 ? 5.870 15.595 51.254 1.00 21.51 92 TYR A C 1
ATOM 769 O O . TYR A 1 95 ? 5.893 16.072 52.384 1.00 21.25 92 TYR A O 1
ATOM 778 N N . ALA A 1 96 ? 6.846 15.761 50.356 1.00 21.40 93 ALA A N 1
ATOM 779 C CA . ALA A 1 96 ? 8.104 16.487 50.615 1.00 21.95 93 ALA A CA 1
ATOM 780 C C . ALA A 1 96 ? 8.286 17.510 49.486 1.00 21.76 93 ALA A C 1
ATOM 781 O O . ALA A 1 96 ? 7.691 17.389 48.433 1.00 23.16 93 ALA A O 1
ATOM 783 N N . VAL A 1 97 ? 9.078 18.540 49.704 1.00 22.07 94 VAL A N 1
ATOM 784 C CA . VAL A 1 97 ? 9.439 19.458 48.612 1.00 21.03 94 VAL A CA 1
ATOM 785 C C . VAL A 1 97 ? 10.656 18.883 47.863 1.00 22.58 94 VAL A C 1
ATOM 786 O O . VAL A 1 97 ? 11.573 18.322 48.461 1.00 24.18 94 VAL A O 1
ATOM 790 N N . THR A 1 98 ? 10.632 18.954 46.542 1.00 23.19 95 THR A N 1
ATOM 791 C CA . THR A 1 98 ? 11.776 18.451 45.757 1.00 23.42 95 THR A CA 1
ATOM 792 C C . THR A 1 98 ? 12.920 19.480 45.662 1.00 23.24 95 THR A C 1
ATOM 793 O O . THR A 1 98 ? 12.762 20.660 46.013 1.00 22.24 95 THR A O 1
ATOM 797 N N . GLY A 1 99 ? 14.077 19.039 45.149 1.00 24.56 96 GLY A N 1
ATOM 798 C CA . GLY A 1 99 ? 15.154 19.969 44.824 1.00 26.57 96 GLY A CA 1
ATOM 799 C C . GLY A 1 99 ? 14.691 21.046 43.870 1.00 26.43 96 GLY A C 1
ATOM 800 O O . GLY A 1 99 ? 15.012 22.238 44.028 1.00 24.18 96 GLY A O 1
ATOM 801 N N . GLU A 1 100 ? 13.960 20.643 42.846 1.00 28.50 97 GLU A N 1
ATOM 802 C CA . GLU A 1 100 ? 13.445 21.608 41.881 1.00 28.44 97 GLU A CA 1
ATOM 803 C C . GLU A 1 100 ? 12.486 22.596 42.540 1.00 25.98 97 GLU A C 1
ATOM 804 O O . GLU A 1 100 ? 12.432 23.753 42.199 1.00 22.87 97 GLU A O 1
ATOM 810 N N . GLY A 1 101 ? 11.666 22.109 43.463 1.00 22.41 98 GLY A N 1
ATOM 811 C CA . GLY A 1 101 ? 10.767 22.992 44.200 1.00 21.51 98 GLY A CA 1
ATOM 812 C C . GLY A 1 101 ? 11.510 23.989 45.052 1.00 20.48 98 GLY A C 1
ATOM 813 O O . GLY A 1 101 ? 11.102 25.158 45.128 1.00 20.57 98 GLY A O 1
ATOM 814 N N . ILE A 1 102 ? 12.557 23.539 45.755 1.00 21.15 99 ILE A N 1
ATOM 815 C CA . ILE A 1 102 ? 13.374 24.492 46.552 1.00 21.40 99 ILE A CA 1
ATOM 816 C C . ILE A 1 102 ? 13.997 25.551 45.609 1.00 22.38 99 ILE A C 1
ATOM 817 O O . ILE A 1 102 ? 13.997 26.739 45.928 1.00 22.90 99 ILE A O 1
ATOM 822 N N . ALA A 1 103 ? 14.473 25.104 44.457 1.00 21.91 100 ALA A N 1
ATOM 823 C CA . ALA A 1 103 ? 15.087 26.029 43.465 1.00 23.76 100 ALA A CA 1
ATOM 824 C C . ALA A 1 103 ? 14.072 27.058 42.980 1.00 22.60 100 ALA A C 1
ATOM 825 O O . ALA A 1 103 ? 14.419 28.254 42.859 1.00 23.75 100 ALA A O 1
ATOM 827 N N . LEU A 1 104 ? 12.843 26.626 42.754 1.00 21.42 101 LEU A N 1
ATOM 828 C CA . LEU A 1 104 ? 11.791 27.479 42.318 1.00 21.21 101 LEU A CA 1
ATOM 829 C C . LEU A 1 104 ? 11.437 28.494 43.392 1.00 22.43 101 LEU A C 1
ATOM 830 O O . LEU A 1 104 ? 11.258 29.657 43.103 1.00 21.49 101 LEU A O 1
ATOM 835 N N . LEU A 1 105 ? 11.343 28.055 44.650 1.00 20.54 102 LEU A N 1
ATOM 836 C CA . LEU A 1 105 ? 11.039 28.964 45.744 1.00 20.47 102 LEU A CA 1
ATOM 837 C C . LEU A 1 105 ? 12.135 30.011 45.892 1.00 20.54 102 LEU A C 1
ATOM 838 O O . LEU A 1 105 ? 11.818 31.200 46.117 1.00 21.61 102 LEU A O 1
ATOM 843 N N . ARG A 1 106 ? 13.397 29.610 45.798 1.00 20.56 103 ARG A N 1
ATOM 844 C CA . ARG A 1 106 ? 14.527 30.563 45.849 1.00 23.08 103 ARG A CA 1
ATOM 845 C C . ARG A 1 106 ? 14.406 31.607 44.709 1.00 22.38 103 ARG A C 1
ATOM 846 O O . ARG A 1 106 ? 14.637 32.791 44.918 1.00 23.59 103 ARG A O 1
ATOM 854 N N . ALA A 1 107 ? 14.030 31.146 43.525 1.00 22.05 104 ALA A N 1
ATOM 855 C CA . ALA A 1 107 ? 13.933 32.020 42.337 1.00 21.55 104 ALA A CA 1
ATOM 856 C C . ALA A 1 107 ? 12.880 33.122 42.521 1.00 22.25 104 ALA A C 1
ATOM 857 O O . ALA A 1 107 ? 13.032 34.185 41.909 1.00 23.22 104 ALA A O 1
ATOM 859 N N . VAL A 1 108 ? 11.831 32.911 43.344 1.00 19.64 105 VAL A N 1
ATOM 860 C CA . VAL A 1 108 ? 10.813 33.935 43.624 1.00 20.24 105 VAL A CA 1
ATOM 861 C C . VAL A 1 108 ? 10.911 34.474 45.055 1.00 21.30 105 VAL A C 1
ATOM 862 O O . VAL A 1 108 ? 9.979 35.090 45.557 1.00 22.06 105 VAL A O 1
ATOM 866 N N . SER A 1 109 ? 12.050 34.214 45.712 1.00 22.26 106 SER A N 1
ATOM 867 C CA . SER A 1 109 ? 12.374 34.731 47.035 1.00 24.47 106 SER A CA 1
ATOM 868 C C . SER A 1 109 ? 11.350 34.307 48.090 1.00 24.66 106 SER A C 1
ATOM 869 O O . SER A 1 109 ? 10.913 35.122 48.896 1.00 25.47 106 SER A O 1
ATOM 880 N N . TYR A 1 111 ? 11.764 30.972 49.613 1.00 25.66 108 TYR A N 1
ATOM 881 C CA . TYR A 1 111 ? 12.308 29.770 50.303 1.00 26.59 108 TYR A CA 1
ATOM 882 C C . TYR A 1 111 ? 12.656 30.099 51.751 1.00 29.41 108 TYR A C 1
ATOM 883 O O . TYR A 1 111 ? 12.250 29.389 52.691 1.00 27.45 108 TYR A O 1
ATOM 892 N N . GLU A 1 112 ? 13.403 31.175 51.957 1.00 32.43 109 GLU A N 1
ATOM 893 C CA . GLU A 1 112 ? 13.810 31.548 53.339 1.00 36.56 109 GLU A CA 1
ATOM 894 C C . GLU A 1 112 ? 12.627 31.863 54.261 1.00 37.13 109 GLU A C 1
ATOM 895 O O . GLU A 1 112 ? 12.701 31.706 55.481 1.00 35.67 109 GLU A O 1
ATOM 901 N N . GLU A 1 113 ? 11.529 32.318 53.673 1.00 35.30 110 GLU A N 1
ATOM 902 C CA . GLU A 1 113 ? 10.313 32.567 54.430 1.00 36.50 110 GLU A CA 1
ATOM 903 C C . GLU A 1 113 ? 9.850 31.349 55.219 1.00 34.47 110 GLU A C 1
ATOM 904 O O . GLU A 1 113 ? 9.267 31.533 56.255 1.00 35.52 110 GLU A O 1
ATOM 910 N N . ALA A 1 114 ? 10.108 30.118 54.759 1.00 31.44 111 ALA A N 1
ATOM 911 C CA . ALA A 1 114 ? 9.630 28.936 55.500 1.00 31.77 111 ALA A CA 1
ATOM 912 C C . ALA A 1 114 ? 10.203 28.878 56.931 1.00 33.27 111 ALA A C 1
ATOM 913 O O . ALA A 1 114 ? 9.503 28.529 57.880 1.00 35.60 111 ALA A O 1
ATOM 915 N N . ALA A 1 115 ? 11.480 29.220 57.077 1.00 34.72 112 ALA A N 1
ATOM 916 C CA . ALA A 1 115 ? 12.181 29.106 58.383 1.00 36.73 112 ALA A CA 1
ATOM 917 C C . ALA A 1 115 ? 11.526 29.965 59.459 1.00 37.66 112 ALA A C 1
ATOM 918 O O . ALA A 1 115 ? 11.516 29.603 60.651 1.00 39.77 112 ALA A O 1
ATOM 920 N N . VAL A 1 116 ? 10.966 31.083 59.017 1.00 39.00 113 VAL A N 1
ATOM 921 C CA . VAL A 1 116 ? 10.266 32.043 59.867 1.00 41.54 113 VAL A CA 1
ATOM 922 C C . VAL A 1 116 ? 9.152 31.383 60.663 1.00 42.17 113 VAL A C 1
ATOM 923 O O . VAL A 1 116 ? 8.916 31.755 61.815 1.00 43.22 113 VAL A O 1
ATOM 927 N N . TRP A 1 117 ? 8.525 30.350 60.077 1.00 38.39 114 TRP A N 1
ATOM 928 C CA . TRP A 1 117 ? 7.385 29.606 60.672 1.00 37.86 114 TRP A CA 1
ATOM 929 C C . TRP A 1 117 ? 7.644 28.362 61.486 1.00 37.41 114 TRP A C 1
ATOM 930 O O . TRP A 1 117 ? 6.694 27.767 62.017 1.00 37.13 114 TRP A O 1
ATOM 941 N N . ARG A 1 118 ? 8.898 27.940 61.637 1.00 37.46 115 ARG A N 1
ATOM 942 C CA . ARG A 1 118 ? 9.207 26.712 62.364 1.00 40.91 115 ARG A CA 1
ATOM 943 C C . ARG A 1 118 ? 8.671 26.724 63.791 1.00 40.30 115 ARG A C 1
ATOM 944 O O . ARG A 1 118 ? 8.032 25.771 64.242 1.00 38.68 115 ARG A O 1
ATOM 952 N N . SER A 1 119 ? 8.967 27.793 64.531 1.00 41.97 116 SER A N 1
ATOM 953 C CA . SER A 1 119 ? 8.520 27.817 65.918 1.00 41.69 116 SER A CA 1
ATOM 954 C C . SER A 1 119 ? 6.993 27.951 66.049 1.00 39.69 116 SER A C 1
ATOM 955 O O . SER A 1 119 ? 6.424 27.361 66.980 1.00 40.86 116 SER A O 1
ATOM 958 N N . VAL A 1 120 ? 6.332 28.685 65.153 1.00 37.62 117 VAL A N 1
ATOM 959 C CA . VAL A 1 120 ? 4.863 28.711 65.150 1.00 37.76 117 VAL A CA 1
ATOM 960 C C . VAL A 1 120 ? 4.280 27.276 65.066 1.00 36.87 117 VAL A C 1
ATOM 961 O O . VAL A 1 120 ? 3.457 26.877 65.885 1.00 35.85 117 VAL A O 1
ATOM 965 N N . TYR A 1 121 ? 4.736 26.480 64.100 1.00 36.27 118 TYR A N 1
ATOM 966 C CA . TYR A 1 121 ? 4.233 25.095 64.005 1.00 36.83 118 TYR A CA 1
ATOM 967 C C . TYR A 1 121 ? 4.747 24.180 65.097 1.00 39.15 118 TYR A C 1
ATOM 968 O O . TYR A 1 121 ? 4.015 23.284 65.547 1.00 39.19 118 TYR A O 1
ATOM 977 N N . GLU A 1 122 ? 5.965 24.409 65.579 1.00 42.50 119 GLU A N 1
ATOM 978 C CA . GLU A 1 122 ? 6.424 23.666 66.753 1.00 46.64 119 GLU A CA 1
ATOM 979 C C . GLU A 1 122 ? 5.516 23.913 67.945 1.00 45.06 119 GLU A C 1
ATOM 980 O O . GLU A 1 122 ? 5.223 22.964 68.673 1.00 44.58 119 GLU A O 1
ATOM 986 N N . GLN A 1 123 ? 5.058 25.151 68.153 1.00 43.87 120 GLN A N 1
ATOM 987 C CA . GLN A 1 123 ? 4.246 25.470 69.363 1.00 47.02 120 GLN A CA 1
ATOM 988 C C . GLN A 1 123 ? 2.757 25.230 69.212 1.00 44.36 120 GLN A C 1
ATOM 989 O O . GLN A 1 123 ? 2.031 25.290 70.193 1.00 44.96 120 GLN A O 1
ATOM 1003 N N . GLU A 1 125 ? -0.960 24.002 69.083 1.00 44.07 122 GLU A N 1
ATOM 1004 C CA . GLU A 1 125 ? -1.701 23.036 69.891 1.00 47.01 122 GLU A CA 1
ATOM 1005 C C . GLU A 1 125 ? -2.077 21.823 69.028 1.00 44.07 122 GLU A C 1
ATOM 1006 O O . GLU A 1 125 ? -2.572 21.987 67.916 1.00 43.39 122 GLU A O 1
ATOM 1012 N N . ARG A 1 126 ? -1.814 20.624 69.536 1.00 42.36 123 ARG A N 1
ATOM 1013 C CA . ARG A 1 126 ? -2.037 19.389 68.791 1.00 40.07 123 ARG A CA 1
ATOM 1014 C C . ARG A 1 126 ? -3.025 18.452 69.483 1.00 38.32 123 ARG A C 1
ATOM 1015 O O . ARG A 1 126 ? -2.965 18.241 70.693 1.00 40.17 123 ARG A O 1
ATOM 1023 N N . THR A 1 127 ? -3.910 17.861 68.697 1.00 35.34 124 THR A N 1
ATOM 1024 C CA . THR A 1 127 ? -4.759 16.782 69.160 1.00 35.24 124 THR A CA 1
ATOM 1025 C C . THR A 1 127 ? -3.936 15.498 69.337 1.00 35.57 124 THR A C 1
ATOM 1026 O O . THR A 1 127 ? -2.826 15.363 68.819 1.00 35.37 124 THR A O 1
ATOM 1030 N N . ASP A 1 128 ? -4.478 14.546 70.088 1.00 36.83 125 ASP A N 1
ATOM 1031 C CA . ASP A 1 128 ? -3.827 13.242 70.235 1.00 38.23 125 ASP A CA 1
ATOM 1032 C C . ASP A 1 128 ? -3.533 12.585 68.869 1.00 34.76 125 ASP A C 1
ATOM 1033 O O . ASP A 1 128 ? -2.494 11.933 68.682 1.00 34.09 125 ASP A O 1
ATOM 1038 N N . ARG A 1 129 ? -4.465 12.755 67.941 1.00 33.47 126 ARG A N 1
ATOM 1039 C CA . ARG A 1 129 ? -4.400 12.134 66.632 1.00 31.86 126 ARG A CA 1
ATOM 1040 C C . ARG A 1 129 ? -3.217 12.703 65.834 1.00 31.27 126 ARG A C 1
ATOM 1041 O O . ARG A 1 129 ? -2.440 11.956 65.193 1.00 29.75 126 ARG A O 1
ATOM 1049 N N . ILE A 1 130 ? -3.074 14.027 65.878 1.00 31.56 127 ILE A N 1
ATOM 1050 C CA . ILE A 1 130 ? -1.906 14.678 65.210 1.00 31.61 127 ILE A CA 1
ATOM 1051 C C . ILE A 1 130 ? -0.604 14.271 65.861 1.00 33.87 127 ILE A C 1
ATOM 1052 O O . ILE A 1 130 ? 0.379 13.966 65.163 1.00 32.46 127 ILE A O 1
ATOM 1057 N N . GLU A 1 131 ? -0.569 14.210 67.200 1.00 35.50 128 GLU A N 1
ATOM 1058 C CA . GLU A 1 131 ? 0.635 13.680 67.855 1.00 37.91 128 GLU A CA 1
ATOM 1059 C C . GLU A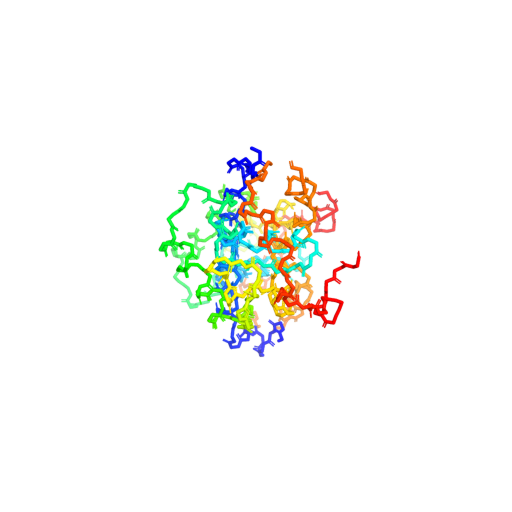 1 131 ? 0.985 12.242 67.430 1.00 34.71 128 GLU A C 1
ATOM 1060 O O . GLU A 1 131 ? 2.178 11.885 67.242 1.00 33.90 128 GLU A O 1
ATOM 1066 N N . ALA A 1 132 ? -0.038 11.430 67.228 1.00 34.20 129 ALA A N 1
ATOM 1067 C CA . ALA A 1 132 ? 0.167 10.049 66.796 1.00 34.17 129 ALA A CA 1
ATOM 1068 C C . ALA A 1 132 ? 0.798 10.004 65.381 1.00 32.59 129 ALA A C 1
ATOM 1069 O O . ALA A 1 132 ? 1.707 9.218 65.110 1.00 33.53 129 ALA A O 1
ATOM 1071 N N . ILE A 1 133 ? 0.296 10.843 64.485 1.00 31.16 130 ILE A N 1
ATOM 1072 C CA . ILE A 1 133 ? 0.833 10.945 63.111 1.00 30.39 130 ILE A CA 1
ATOM 1073 C C . ILE A 1 133 ? 2.259 11.478 63.068 1.00 30.99 130 ILE A C 1
ATOM 1074 O O . ILE A 1 133 ? 3.096 10.990 62.333 1.00 32.65 130 ILE A O 1
ATOM 1079 N N . GLU A 1 134 ? 2.555 12.444 63.909 1.00 33.06 131 GLU A N 1
ATOM 1080 C CA . GLU A 1 134 ? 3.897 13.008 63.937 1.00 37.76 131 GLU A CA 1
ATOM 1081 C C . GLU A 1 134 ? 4.915 12.035 64.474 1.00 39.93 131 GLU A C 1
ATOM 1082 O O . GLU A 1 134 ? 6.089 12.225 64.251 1.00 39.29 131 GLU A O 1
ATOM 1088 N N . ASN A 1 135 ? 4.449 11.008 65.177 1.00 40.70 132 ASN A N 1
ATOM 1089 C CA . ASN A 1 135 ? 5.331 10.012 65.742 1.00 44.28 132 ASN A CA 1
ATOM 1090 C C . ASN A 1 135 ? 5.277 8.700 65.000 1.00 41.18 132 ASN A C 1
ATOM 1091 O O . ASN A 1 135 ? 5.798 7.740 65.488 1.00 41.67 132 ASN A O 1
ATOM 1096 N N . LEU A 1 136 ? 4.646 8.646 63.820 1.00 38.20 133 LEU A N 1
ATOM 1097 C CA . LEU A 1 136 ? 4.538 7.372 63.098 1.00 37.70 133 LEU A CA 1
ATOM 1098 C C . LEU A 1 136 ? 5.886 6.893 62.636 1.00 37.92 133 LEU A C 1
ATOM 1099 O O . LEU A 1 136 ? 6.685 7.666 62.118 1.00 35.36 133 LEU A O 1
ATOM 1104 N N . GLU A 1 137 ? 6.100 5.587 62.779 1.00 39.85 134 GLU A N 1
ATOM 1105 C CA . GLU A 1 137 ? 7.361 4.963 62.400 1.00 41.89 134 GLU A CA 1
ATOM 1106 C C . GLU A 1 137 ? 7.531 4.954 60.873 1.00 40.53 134 GLU A C 1
ATOM 1107 O O . GLU A 1 137 ? 8.625 4.798 60.357 1.00 40.87 134 GLU A O 1
ATOM 1113 N N . THR A 1 138 ? 6.453 5.192 60.136 1.00 37.11 135 THR A N 1
ATOM 1114 C CA . THR A 1 138 ? 6.486 5.119 58.684 1.00 34.77 135 THR A CA 1
ATOM 1115 C C . THR A 1 138 ? 6.715 6.461 57.998 1.00 32.67 135 THR A C 1
ATOM 1116 O O . THR A 1 138 ? 6.714 6.516 56.785 1.00 33.07 135 THR A O 1
ATOM 1120 N N . ARG A 1 139 ? 6.896 7.547 58.749 1.00 31.56 136 ARG A N 1
ATOM 1121 C CA . ARG A 1 139 ? 7.242 8.841 58.171 1.00 29.88 136 ARG A CA 1
ATOM 1122 C C . ARG A 1 139 ? 8.547 8.700 57.387 1.00 30.71 136 ARG A C 1
ATOM 1123 O O . ARG A 1 139 ? 9.499 8.126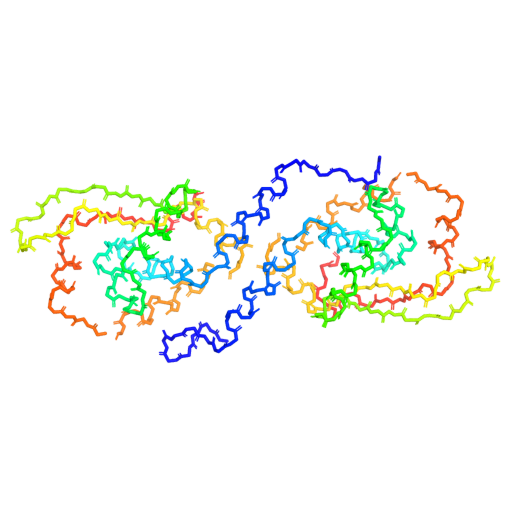 57.927 1.00 33.18 136 ARG A O 1
ATOM 1131 N N . PRO A 1 140 ? 8.587 9.149 56.139 1.00 30.96 137 PRO A N 1
ATOM 1132 C CA . PRO A 1 140 ? 9.820 8.978 55.362 1.00 33.44 137 PRO A CA 1
ATOM 1133 C C . PRO A 1 140 ? 10.972 9.858 55.849 1.00 35.48 137 PRO A C 1
ATOM 1134 O O . PRO A 1 140 ? 10.731 10.909 56.425 1.00 33.83 137 PRO A O 1
ATOM 1138 N N . ASP A 1 141 ? 12.213 9.411 55.617 1.00 38.89 138 ASP A N 1
ATOM 1139 C CA . ASP A 1 141 ? 13.414 10.193 55.982 1.00 41.95 138 ASP A CA 1
ATOM 1140 C C . ASP A 1 141 ? 13.946 10.756 54.705 1.00 41.26 138 ASP A C 1
ATOM 1141 O O . ASP A 1 141 ? 14.496 10.046 53.894 1.00 46.06 138 ASP A O 1
ATOM 1146 N N . VAL A 1 142 ? 13.760 12.045 54.509 1.00 38.19 139 VAL A N 1
ATOM 1147 C CA . VAL A 1 142 ? 14.222 12.706 53.322 1.00 36.78 139 VAL A CA 1
ATOM 1148 C C . VAL A 1 142 ? 15.526 13.465 53.559 1.00 38.71 139 VAL A C 1
ATOM 1149 O O . VAL A 1 142 ? 15.638 14.217 54.525 1.00 38.66 139 VAL A O 1
ATOM 1153 N N . ASP A 1 143 ? 16.465 13.303 52.628 1.00 39.64 140 ASP A N 1
ATOM 1154 C CA . ASP A 1 143 ? 17.748 13.968 52.697 1.00 41.38 140 ASP A CA 1
ATOM 1155 C C . ASP A 1 143 ? 17.609 15.322 52.019 1.00 38.07 140 ASP A C 1
ATOM 1156 O O . ASP A 1 143 ? 17.760 15.421 50.797 1.00 37.62 140 ASP A O 1
ATOM 1161 N N . TYR A 1 144 ? 17.347 16.355 52.822 1.00 36.16 141 TYR A N 1
ATOM 1162 C CA . TYR A 1 144 ? 17.104 17.696 52.307 1.00 34.17 141 TYR A CA 1
ATOM 1163 C C . TYR A 1 144 ? 18.405 18.411 51.916 1.00 35.59 141 TYR A C 1
ATOM 1164 O O . TYR A 1 144 ? 18.418 19.243 51.018 1.00 35.78 141 TYR A O 1
ATOM 1173 N N . GLU A 1 145 ? 19.508 18.056 52.581 1.00 39.28 142 GLU A N 1
ATOM 1174 C CA . GLU A 1 145 ? 20.818 18.585 52.204 1.00 43.26 142 GLU A CA 1
ATOM 1175 C C . GLU A 1 145 ? 21.079 18.369 50.717 1.00 41.85 142 GLU A C 1
ATOM 1176 O O . GLU A 1 145 ? 21.479 19.291 50.004 1.00 42.23 142 GLU A O 1
ATOM 1182 N N . SER A 1 146 ? 20.790 17.170 50.227 1.00 41.57 143 SER A N 1
ATOM 1183 C CA . SER A 1 146 ? 21.023 16.865 48.808 1.00 45.34 143 SER A CA 1
ATOM 1184 C C . SER A 1 146 ? 20.059 17.556 47.848 1.00 44.07 143 SER A C 1
ATOM 1185 O O . SER A 1 146 ? 20.257 17.519 46.637 1.00 44.84 143 SER A O 1
ATOM 1188 N N . ARG A 1 147 ? 18.982 18.140 48.379 1.00 38.97 144 ARG A N 1
ATOM 1189 C CA . ARG A 1 147 ? 18.036 18.918 47.583 1.00 37.81 144 ARG A CA 1
ATOM 1190 C C . ARG A 1 147 ? 18.257 20.410 47.630 1.00 36.61 144 ARG A C 1
ATOM 1191 O O . ARG A 1 147 ? 17.399 21.159 47.156 1.00 37.32 144 ARG A O 1
ATOM 1199 N N . GLY A 1 148 ? 19.384 20.856 48.185 1.00 37.44 145 GLY A N 1
ATOM 1200 C CA . GLY A 1 148 ? 19.735 22.285 48.194 1.00 38.61 145 GLY A CA 1
ATOM 1201 C C . GLY A 1 148 ? 19.155 23.104 49.341 1.00 39.48 145 GLY A C 1
ATOM 1202 O O . GLY A 1 148 ? 19.156 24.338 49.289 1.00 40.45 145 GLY A O 1
ATOM 1203 N N . ALA A 1 149 ? 18.625 22.443 50.366 1.00 37.33 146 ALA A N 1
ATOM 1204 C CA . ALA A 1 149 ? 18.073 23.133 51.542 1.00 40.07 146 ALA A CA 1
ATOM 1205 C C . ALA A 1 149 ? 19.189 23.807 52.308 1.00 44.35 146 ALA A C 1
ATOM 1206 O O . ALA A 1 149 ? 20.329 23.295 52.326 1.00 49.56 146 ALA A O 1
ATOM 1208 N N . THR A 1 150 ? 18.893 24.929 52.965 1.00 45.46 147 THR A N 1
ATOM 1209 C CA . THR A 1 150 ? 19.886 25.542 53.865 1.00 54.15 147 THR A CA 1
ATOM 1210 C C . THR A 1 150 ? 19.909 24.757 55.190 1.00 58.45 147 THR A C 1
ATOM 1211 O O . THR A 1 150 ? 18.850 24.484 55.755 1.00 59.17 147 THR A O 1
ATOM 1215 N N . ALA A 1 151 ? 21.103 24.415 55.681 1.00 65.65 148 ALA A N 1
ATOM 1216 C CA . ALA A 1 151 ? 21.249 23.540 56.873 1.00 72.94 148 ALA A CA 1
ATOM 1217 C C . ALA A 1 151 ? 20.838 24.215 58.189 1.00 76.17 148 ALA A C 1
ATOM 1218 O O . ALA A 1 151 ? 20.700 25.438 58.253 1.00 77.50 148 ALA A O 1
ATOM 1220 N N . ASP B 1 8 ? -3.580 29.806 66.468 1.00 64.83 5 ASP B N 1
ATOM 1221 C CA . ASP B 1 8 ? -2.121 29.463 66.635 1.00 66.63 5 ASP B CA 1
ATOM 1222 C C . ASP B 1 8 ? -1.510 28.592 65.487 1.00 65.20 5 ASP B C 1
ATOM 1223 O O . ASP B 1 8 ? -0.448 27.968 65.668 1.00 62.82 5 ASP B O 1
ATOM 1228 N N . ARG B 1 9 ? -2.173 28.545 64.328 1.00 63.58 6 ARG B N 1
ATOM 1229 C CA . ARG B 1 9 ? -1.760 27.634 63.232 1.00 62.35 6 ARG B CA 1
ATOM 1230 C C . ARG B 1 9 ? -1.222 28.388 62.030 1.00 61.66 6 ARG B C 1
ATOM 1231 O O . ARG B 1 9 ? -1.142 27.823 60.922 1.00 57.32 6 ARG B O 1
ATOM 1239 N N . GLY B 1 10 ? -0.868 29.662 62.266 1.00 63.98 7 GLY B N 1
ATOM 1240 C CA . GLY B 1 10 ? -0.272 30.556 61.263 1.00 65.59 7 GLY B CA 1
ATOM 1241 C C . GLY B 1 10 ? -1.231 31.484 60.531 1.00 68.12 7 GLY B C 1
ATOM 1242 O O . GLY B 1 10 ? -1.864 31.078 59.565 1.00 76.91 7 GLY B O 1
ATOM 1243 N N . GLU B 1 11 ? -1.339 32.738 60.967 1.00 73.90 8 GLU B N 1
ATOM 1244 C CA . GLU B 1 11 ? -1.992 33.774 60.145 1.00 69.75 8 GLU B CA 1
ATOM 1245 C C . GLU B 1 11 ? -0.923 34.661 59.524 1.00 66.66 8 GLU B C 1
ATOM 1246 O O . GLU B 1 11 ? -0.036 35.146 60.221 1.00 67.34 8 GLU B O 1
ATOM 1248 N N . ARG B 1 12 ? -0.982 34.852 58.206 1.00 62.37 9 ARG B N 1
ATOM 1249 C CA . ARG B 1 12 ? -0.190 35.906 57.556 1.00 59.38 9 ARG B CA 1
ATOM 1250 C C . ARG B 1 12 ? -1.004 37.205 57.571 1.00 60.60 9 ARG B C 1
ATOM 1251 O O . ARG B 1 12 ? -2.229 37.157 57.641 1.00 66.52 9 ARG B O 1
ATOM 1259 N N . PRO B 1 13 ? -0.336 38.363 57.471 1.00 63.17 10 PRO B N 1
ATOM 1260 C CA . PRO B 1 13 ? -1.107 39.601 57.140 1.00 66.76 10 PRO B CA 1
ATOM 1261 C C . PRO B 1 13 ? -1.776 39.577 55.719 1.00 66.23 10 PRO B C 1
ATOM 1262 O O . PRO B 1 13 ? -1.488 38.688 54.907 1.00 57.72 10 PRO B O 1
ATOM 1266 N N . ASN B 1 14 ? -2.646 40.552 55.428 1.00 67.70 11 ASN B N 1
ATOM 1267 C CA . ASN B 1 14 ? -3.153 40.757 54.040 1.00 64.18 11 ASN B CA 1
ATOM 1268 C C . ASN B 1 14 ? -2.089 41.297 53.096 1.00 57.73 11 ASN B C 1
ATOM 1269 O O . ASN B 1 14 ? -2.163 41.142 51.825 1.00 57.92 11 ASN B O 1
ATOM 1274 N N . GLY B 1 15 ? -1.108 41.977 53.686 1.00 49.62 12 GLY B N 1
ATOM 1275 C CA . GLY B 1 15 ? 0.020 42.447 52.895 1.00 44.74 12 GLY B CA 1
ATOM 1276 C C . GLY B 1 15 ? 0.673 41.314 52.092 1.00 39.83 12 GLY B C 1
ATOM 1277 O O . GLY B 1 15 ? 1.232 41.549 51.013 1.00 38.55 12 GLY B O 1
ATOM 1278 N N . PHE B 1 16 ? 0.637 40.092 52.618 1.00 38.16 13 PHE B N 1
ATOM 1279 C CA . PHE B 1 16 ? 1.256 38.948 51.932 1.00 35.70 13 PHE B CA 1
ATOM 1280 C C . PHE B 1 16 ? 0.660 38.665 50.544 1.00 34.05 13 PHE B C 1
ATOM 1281 O O . PHE B 1 16 ? 1.399 38.553 49.535 1.00 29.58 13 PHE B O 1
ATOM 1289 N N . GLY B 1 17 ? -0.659 38.519 50.478 1.00 33.52 14 GLY B N 1
ATOM 1290 C CA . GLY B 1 17 ? -1.357 38.300 49.206 1.00 32.80 14 GLY B CA 1
ATOM 1291 C C . GLY B 1 17 ? -1.041 39.414 48.191 1.00 32.73 14 GLY B C 1
ATOM 1292 O O . GLY B 1 17 ? -0.832 39.157 46.988 1.00 29.92 14 GLY B O 1
ATOM 1293 N N . ASP B 1 18 ? -0.974 40.663 48.659 1.00 32.71 15 ASP B N 1
ATOM 1294 C CA . ASP B 1 18 ? -0.657 41.771 47.745 1.00 33.57 15 ASP B CA 1
ATOM 1295 C C . ASP B 1 18 ? 0.773 41.718 47.217 1.00 28.87 15 ASP B C 1
ATOM 1296 O O . ASP B 1 18 ? 1.036 42.064 46.073 1.00 27.19 15 ASP B O 1
ATOM 1301 N N . GLU B 1 19 ? 1.709 41.271 48.038 1.00 29.13 16 GLU B N 1
ATOM 1302 C CA . GLU B 1 19 ? 3.089 41.110 47.583 1.00 27.15 16 GLU B CA 1
ATOM 1303 C C . GLU B 1 19 ? 3.189 39.972 46.566 1.00 24.81 16 GLU B C 1
ATOM 1304 O O . GLU B 1 19 ? 3.928 40.075 45.603 1.00 24.73 16 GLU B O 1
ATOM 1310 N N . LEU B 1 20 ? 2.492 38.877 46.793 1.00 24.15 17 LEU B N 1
ATOM 1311 C CA . LEU B 1 20 ? 2.440 37.844 45.749 1.00 22.90 17 LEU B CA 1
ATOM 1312 C C . LEU B 1 20 ? 1.907 38.393 44.421 1.00 22.84 17 LEU B C 1
ATOM 1313 O O . LEU B 1 20 ? 2.434 38.089 43.353 1.00 20.70 17 LEU B O 1
ATOM 1318 N N . GLU B 1 21 ? 0.848 39.196 44.481 1.00 22.97 18 GLU B N 1
ATOM 1319 C CA . GLU B 1 21 ? 0.266 39.757 43.262 1.00 23.75 18 GLU B CA 1
ATOM 1320 C C . GLU B 1 21 ? 1.217 40.689 42.512 1.00 22.71 18 GLU B C 1
ATOM 1321 O O . GLU B 1 21 ? 1.303 40.633 41.278 1.00 21.21 18 GLU B O 1
ATOM 1327 N N . ARG B 1 22 ? 1.984 41.475 43.253 1.00 21.76 19 ARG B N 1
ATOM 1328 C CA . ARG B 1 22 ? 2.995 42.316 42.690 1.00 23.21 19 ARG B CA 1
ATOM 1329 C C . ARG B 1 22 ? 4.090 41.527 41.983 1.00 21.51 19 ARG B C 1
ATOM 1330 O O . ARG B 1 22 ? 4.548 41.908 40.883 1.00 21.18 19 ARG B O 1
ATOM 1338 N N . ARG B 1 23 ? 4.545 40.426 42.597 1.00 20.59 20 ARG B N 1
ATOM 1339 C CA . ARG B 1 23 ? 5.502 39.551 41.961 1.00 19.56 20 ARG B CA 1
ATOM 1340 C C . ARG B 1 23 ? 4.935 38.867 40.699 1.00 19.50 20 ARG B C 1
ATOM 1341 O O . ARG B 1 23 ? 5.623 38.785 39.671 1.00 19.78 20 ARG B O 1
ATOM 1349 N N . ARG B 1 24 ? 3.696 38.381 40.746 1.00 19.26 21 ARG B N 1
ATOM 1350 C CA . ARG B 1 24 ? 3.102 37.793 39.536 1.00 19.77 21 ARG B CA 1
ATOM 1351 C C . ARG B 1 24 ? 3.002 38.816 38.409 1.00 20.03 21 ARG B C 1
ATOM 1352 O O . ARG B 1 24 ? 3.228 38.506 37.253 1.00 20.87 21 ARG B O 1
ATOM 1360 N N . PHE B 1 25 ? 2.728 40.049 38.783 1.00 21.29 22 PHE B N 1
ATOM 1361 C CA . PHE B 1 25 ? 2.525 41.133 37.788 1.00 21.73 22 PHE B CA 1
ATOM 1362 C C . PHE B 1 25 ? 3.784 41.351 36.993 1.00 19.91 22 PHE B C 1
ATOM 1363 O O . PHE B 1 25 ? 3.745 41.492 35.761 1.00 20.45 22 PHE B O 1
ATOM 1371 N N . VAL B 1 26 ? 4.955 41.375 37.659 1.00 19.76 23 VAL B N 1
ATOM 1372 C CA . VAL B 1 26 ? 6.173 41.654 36.962 1.00 19.67 23 VAL B CA 1
ATOM 1373 C C . VAL B 1 26 ? 6.675 40.482 36.187 1.00 19.41 23 VAL B C 1
ATOM 1374 O O . VAL B 1 26 ? 7.488 40.639 35.271 1.00 19.24 23 VAL B O 1
ATOM 1378 N N . LEU B 1 27 ? 6.231 39.266 36.522 1.00 18.62 24 LEU B N 1
ATOM 1379 C CA . LEU B 1 27 ? 6.632 38.052 35.790 1.00 18.51 24 LEU B CA 1
ATOM 1380 C C . LEU B 1 27 ? 5.782 37.923 34.546 1.00 19.29 24 LEU B C 1
ATOM 1381 O O . LEU B 1 27 ? 4.942 37.000 34.384 1.00 20.09 24 LEU B O 1
ATOM 1386 N N . HIS B 1 28 ? 6.045 38.838 33.605 1.00 19.31 25 HIS B N 1
ATOM 1387 C CA . HIS B 1 28 ? 5.278 38.965 32.389 1.00 18.76 25 HIS B CA 1
ATOM 1388 C C . HIS B 1 28 ? 6.251 39.299 31.276 1.00 18.48 25 HIS B C 1
ATOM 1389 O O . HIS B 1 28 ? 7.085 40.202 31.448 1.00 18.44 25 HIS B O 1
ATOM 1396 N N . GLU B 1 29 ? 6.229 38.550 30.166 1.00 19.28 26 GLU B N 1
ATOM 1397 C CA . GLU B 1 29 ? 7.301 38.653 29.202 1.00 20.64 26 GLU B CA 1
ATOM 1398 C C . GLU B 1 29 ? 7.401 40.072 28.588 1.00 20.16 26 GLU B C 1
ATOM 1399 O O . GLU B 1 29 ? 8.505 40.587 28.434 1.00 18.94 26 GLU B O 1
ATOM 1405 N N . THR B 1 30 ? 6.272 40.715 28.231 1.00 19.97 27 THR B N 1
ATOM 1406 C CA . THR B 1 30 ? 6.365 42.057 27.639 1.00 19.78 27 THR B CA 1
ATOM 1407 C C . THR B 1 30 ? 6.840 43.078 28.642 1.00 18.84 27 THR B C 1
ATOM 1408 O O . THR B 1 30 ? 7.707 43.890 28.355 1.00 18.39 27 THR B O 1
ATOM 1412 N N . ARG B 1 31 ? 6.357 42.984 29.876 1.00 17.72 28 ARG B N 1
ATOM 1413 C CA . ARG B 1 31 ? 6.807 43.891 30.916 1.00 17.87 28 ARG B CA 1
ATOM 1414 C C . ARG B 1 31 ? 8.303 43.721 31.259 1.00 18.46 28 ARG B C 1
ATOM 1415 O O . ARG B 1 31 ? 9.032 44.719 31.420 1.00 19.77 28 ARG B O 1
ATOM 1423 N N . LEU B 1 32 ? 8.759 42.476 31.317 1.00 18.12 29 LEU B N 1
ATOM 1424 C CA . LEU B 1 32 ? 10.194 42.210 31.527 1.00 18.21 29 LEU B CA 1
ATOM 1425 C C . LEU B 1 32 ? 11.044 42.696 30.344 1.00 18.65 29 LEU B C 1
ATOM 1426 O O . LEU B 1 32 ? 12.159 43.212 30.560 1.00 18.84 29 LEU B O 1
ATOM 1431 N N . ASP B 1 33 ? 10.536 42.580 29.108 1.00 19.74 30 ASP B N 1
ATOM 1432 C CA . ASP B 1 33 ? 11.218 43.132 27.959 1.00 20.82 30 ASP B CA 1
ATOM 1433 C C . ASP B 1 33 ? 11.371 44.631 28.119 1.00 20.63 30 ASP B C 1
ATOM 1434 O O . ASP B 1 33 ? 12.484 45.182 27.888 1.00 19.04 30 ASP B O 1
ATOM 1439 N N . VAL B 1 34 ? 10.285 45.326 28.447 1.00 20.59 31 VAL B N 1
ATOM 1440 C CA . VAL B 1 34 ? 10.379 46.775 28.708 1.00 19.56 31 VAL B CA 1
ATOM 1441 C C . VAL B 1 34 ? 11.438 47.122 29.760 1.00 19.78 31 VAL B C 1
ATOM 1442 O O . VAL B 1 34 ? 12.297 47.999 29.604 1.00 18.90 31 VAL B O 1
ATOM 1446 N N . LEU B 1 35 ? 11.376 46.426 30.879 1.00 19.82 32 LEU B N 1
ATOM 1447 C CA . LEU B 1 35 ? 12.259 46.735 31.993 1.00 19.61 32 LEU B CA 1
ATOM 1448 C C . LEU B 1 35 ? 13.728 46.444 31.654 1.00 19.29 32 LEU B C 1
ATOM 1449 O O . LEU B 1 35 ? 14.596 47.280 31.943 1.00 19.89 32 LEU B O 1
ATOM 1454 N N . HIS B 1 36 ? 13.986 45.288 31.055 1.00 19.13 33 HIS B N 1
ATOM 1455 C CA . HIS B 1 36 ? 15.345 44.933 30.635 1.00 19.75 33 HIS B CA 1
ATOM 1456 C C . HIS B 1 36 ? 15.878 45.877 29.575 1.00 19.03 33 HIS B C 1
ATOM 1457 O O . HIS B 1 36 ? 17.035 46.217 29.616 1.00 19.90 33 HIS B O 1
ATOM 1464 N N . GLN B 1 37 ? 15.018 46.321 28.659 1.00 18.83 34 GLN B N 1
ATOM 1465 C CA . GLN B 1 37 ? 15.418 47.282 27.621 1.00 19.07 34 GLN B CA 1
ATOM 1466 C C . GLN B 1 37 ? 15.806 48.599 28.227 1.00 19.15 34 GLN B C 1
ATOM 1467 O O . GLN B 1 37 ? 16.821 49.180 27.811 1.00 20.12 34 GLN B O 1
ATOM 1473 N N . ILE B 1 38 ? 15.054 49.090 29.223 1.00 18.61 35 ILE B N 1
ATOM 1474 C CA . ILE B 1 38 ? 15.394 50.340 29.910 1.00 18.87 35 ILE B CA 1
ATOM 1475 C C . ILE B 1 38 ? 16.719 50.203 30.666 1.00 21.46 35 ILE B C 1
ATOM 1476 O O . ILE B 1 38 ? 17.625 51.033 30.523 1.00 21.48 35 ILE B O 1
ATOM 1481 N N . LEU B 1 39 ? 16.841 49.139 31.430 1.00 19.71 36 LEU B N 1
ATOM 1482 C CA . LEU B 1 39 ? 18.071 48.892 32.180 1.00 21.53 36 LEU B CA 1
ATOM 1483 C C . LEU B 1 39 ? 19.291 48.692 31.267 1.00 22.93 36 LEU B C 1
ATOM 1484 O O . LEU B 1 39 ? 20.399 49.037 31.692 1.00 24.95 36 LEU B O 1
ATOM 1489 N N . ALA B 1 40 ? 19.094 48.122 30.078 1.00 22.36 37 ALA B N 1
ATOM 1490 C CA . ALA B 1 40 ? 20.145 47.876 29.104 1.00 23.33 37 ALA B CA 1
ATOM 1491 C C . ALA B 1 40 ? 20.709 49.131 28.486 1.00 24.43 37 ALA B C 1
ATOM 1492 O O . ALA B 1 40 ? 21.841 49.149 28.029 1.00 25.48 37 ALA B O 1
ATOM 1494 N N . GLN B 1 41 ? 19.908 50.183 28.426 1.00 25.36 38 GLN B N 1
ATOM 1495 C CA . GLN B 1 41 ? 20.320 51.422 27.766 1.00 25.83 38 GLN B CA 1
ATOM 1496 C C . GLN B 1 41 ? 21.408 52.082 28.597 1.00 28.93 38 GLN B C 1
ATOM 1497 O O . GLN B 1 41 ? 21.244 52.253 29.806 1.00 27.21 38 GLN B O 1
ATOM 1503 N N . PRO B 1 42 ? 22.526 52.481 27.951 1.00 30.01 39 PRO B N 1
ATOM 1504 C CA . PRO B 1 42 ? 23.603 53.019 28.788 1.00 34.16 39 PRO B CA 1
ATOM 1505 C C . PRO B 1 42 ? 23.207 54.178 29.723 1.00 35.46 39 PRO B C 1
ATOM 1506 O O . PRO B 1 42 ? 23.658 54.150 30.869 1.00 38.66 39 PRO B O 1
ATOM 1510 N N . ASP B 1 43 ? 22.344 55.132 29.324 1.00 32.39 40 ASP B N 1
ATOM 1511 C CA . ASP B 1 43 ? 21.922 56.172 30.268 1.00 31.14 40 ASP B CA 1
ATOM 1512 C C . ASP B 1 43 ? 20.646 55.789 31.046 1.00 30.11 40 ASP B C 1
ATOM 1513 O O . ASP B 1 43 ? 20.088 56.636 31.745 1.00 30.74 40 ASP B O 1
ATOM 1518 N N . GLY B 1 44 ? 20.152 54.582 30.810 1.00 26.01 41 GLY B N 1
ATOM 1519 C CA . GLY B 1 44 ? 19.064 54.025 31.635 1.00 25.99 41 GLY B CA 1
ATOM 1520 C C . GLY B 1 44 ? 17.684 54.614 31.448 1.00 25.99 41 GLY B C 1
ATOM 1521 O O . GLY B 1 44 ? 16.806 54.484 32.335 1.00 24.69 41 GLY B O 1
ATOM 1522 N N . VAL B 1 45 ? 17.478 55.340 30.354 1.00 25.57 42 VAL B N 1
ATOM 1523 C CA . VAL B 1 45 ? 16.139 55.880 30.097 1.00 23.43 42 VAL B CA 1
ATOM 1524 C C . VAL B 1 45 ? 15.749 55.574 28.668 1.00 23.20 42 VAL B C 1
ATOM 1525 O O . VAL B 1 45 ? 16.625 55.508 27.794 1.00 23.47 42 VAL B O 1
ATOM 1529 N N . LEU B 1 46 ? 14.452 55.374 28.427 1.00 21.12 43 LEU B N 1
ATOM 1530 C CA . LEU B 1 46 ? 13.944 55.177 27.057 1.00 21.95 43 LEU B CA 1
ATOM 1531 C C . LEU B 1 46 ? 12.634 55.915 26.883 1.00 21.87 43 LEU B C 1
ATOM 1532 O O . LEU B 1 46 ? 11.841 55.982 27.803 1.00 23.06 43 LEU B O 1
ATOM 1537 N N . SER B 1 47 ? 12.433 56.462 25.676 1.00 21.86 44 SER B N 1
ATOM 1538 C CA . SER B 1 47 ? 11.123 57.023 25.249 1.00 22.67 44 SER B CA 1
ATOM 1539 C C . SER B 1 47 ? 10.216 55.912 24.737 1.00 22.61 44 SER B C 1
ATOM 1540 O O . SER B 1 47 ? 10.664 54.808 24.371 1.00 21.01 44 SER B O 1
ATOM 1543 N N . VAL B 1 48 ? 8.910 56.178 24.707 1.00 24.83 45 VAL B N 1
ATOM 1544 C CA . VAL B 1 48 ? 7.996 55.261 23.999 1.00 24.19 45 VAL B CA 1
ATOM 1545 C C . VAL B 1 48 ? 8.439 55.019 22.555 1.00 22.75 45 VAL B C 1
ATOM 1546 O O . VAL B 1 48 ? 8.387 53.886 22.096 1.00 22.41 45 VAL B O 1
ATOM 1550 N N . GLU B 1 49 ? 8.905 56.047 21.829 1.00 23.31 46 GLU B N 1
ATOM 1551 C CA . GLU B 1 49 ? 9.353 55.821 20.440 1.00 23.37 46 GLU B CA 1
ATOM 1552 C C . GLU B 1 49 ? 10.437 54.737 20.399 1.00 21.95 46 GLU B C 1
ATOM 1553 O O . GLU B 1 49 ? 10.433 53.848 19.552 1.00 22.28 46 GLU B O 1
ATOM 1559 N N . GLU B 1 50 ? 11.370 54.840 21.318 1.00 22.01 47 GLU B N 1
ATOM 1560 C CA . GLU B 1 50 ? 12.474 53.857 21.441 1.00 21.56 47 GLU B CA 1
ATOM 1561 C C . GLU B 1 50 ? 11.977 52.470 21.834 1.00 20.99 47 GLU B C 1
ATOM 1562 O O . GLU B 1 50 ? 12.501 51.492 21.373 1.00 21.21 47 GLU B O 1
ATOM 1568 N N . LEU B 1 51 ? 10.971 52.406 22.716 1.00 19.84 48 LEU B N 1
ATOM 1569 C CA . LEU B 1 51 ? 10.369 51.117 23.096 1.00 20.83 48 LEU B CA 1
ATOM 1570 C C . LEU B 1 51 ? 9.600 50.480 21.941 1.00 21.32 48 LEU B C 1
ATOM 1571 O O . LEU B 1 51 ? 9.639 49.286 21.779 1.00 22.66 48 LEU B O 1
ATOM 1576 N N . LEU B 1 52 ? 8.877 51.280 21.149 1.00 23.21 49 LEU B N 1
ATOM 1577 C CA . LEU B 1 52 ? 8.143 50.765 19.994 1.00 23.84 49 LEU B CA 1
ATOM 1578 C C . LEU B 1 52 ? 9.130 50.166 19.009 1.00 24.77 49 LEU B C 1
ATOM 1579 O O . LEU B 1 52 ? 8.920 49.077 18.414 1.00 25.12 49 LEU B O 1
ATOM 1584 N N . TYR B 1 53 ? 10.260 50.865 18.839 1.00 23.48 50 TYR B N 1
ATOM 1585 C CA . TYR B 1 53 ? 11.304 50.370 17.963 1.00 23.76 50 TYR B CA 1
ATOM 1586 C C . TYR B 1 53 ? 11.844 48.998 18.325 1.00 24.42 50 TYR B C 1
ATOM 1587 O O . TYR B 1 53 ? 12.129 48.149 17.455 1.00 24.67 50 TYR B O 1
ATOM 1596 N N . ARG B 1 54 ? 12.059 48.797 19.613 1.00 23.64 51 ARG B N 1
ATOM 1597 C CA . ARG B 1 54 ? 12.541 47.550 20.145 1.00 24.17 51 ARG B CA 1
ATOM 1598 C C . ARG B 1 54 ? 11.487 46.443 20.199 1.00 24.20 51 ARG B C 1
ATOM 1599 O O . ARG B 1 54 ? 11.868 45.286 20.333 1.00 26.78 51 ARG B O 1
ATOM 1607 N N . ASN B 1 55 ? 10.199 46.785 20.154 1.00 23.81 52 ASN B N 1
ATOM 1608 C CA . ASN B 1 55 ? 9.101 45.787 20.293 1.00 24.10 52 ASN B CA 1
ATOM 1609 C C . ASN B 1 55 ? 8.103 45.923 19.146 1.00 25.29 52 ASN B C 1
ATOM 1610 O O . ASN B 1 55 ? 6.938 46.289 19.365 1.00 26.78 52 ASN B O 1
ATOM 1615 N N . PRO B 1 56 ? 8.557 45.649 17.918 1.00 27.92 53 PRO B N 1
ATOM 1616 C CA . PRO B 1 56 ? 7.751 45.969 16.746 1.00 29.94 53 PRO B CA 1
ATOM 1617 C C . PRO B 1 56 ? 6.550 45.050 16.568 1.00 32.75 53 PRO B C 1
ATOM 1618 O O . PRO B 1 56 ? 5.611 45.415 15.845 1.00 34.38 53 PRO B O 1
ATOM 1622 N N . ASP B 1 57 ? 6.555 43.895 17.225 1.00 34.70 54 ASP B N 1
ATOM 1623 C CA . ASP B 1 57 ? 5.374 43.011 17.212 1.00 38.70 54 ASP B CA 1
ATOM 1624 C C . ASP B 1 57 ? 4.237 43.464 18.133 1.00 39.05 54 ASP B C 1
ATOM 1625 O O . ASP B 1 57 ? 3.150 42.933 18.046 1.00 36.95 54 ASP B O 1
ATOM 1630 N N . GLU B 1 58 ? 4.468 44.424 19.019 1.00 32.50 55 GLU B N 1
ATOM 1631 C CA . GLU B 1 58 ? 3.407 44.891 19.916 1.00 33.67 55 GLU B CA 1
ATOM 1632 C C . GLU B 1 58 ? 2.639 46.050 19.316 1.00 33.72 55 GLU B C 1
ATOM 1633 O O . GLU B 1 58 ? 3.223 46.845 18.616 1.00 36.85 55 GLU B O 1
ATOM 1639 N N . THR B 1 59 ? 1.348 46.151 19.609 1.00 33.98 56 THR B N 1
ATOM 1640 C CA . THR B 1 59 ? 0.563 47.374 19.202 1.00 34.29 56 THR B CA 1
ATOM 1641 C C . THR B 1 59 ? 1.028 48.551 20.097 1.00 33.26 56 THR B C 1
ATOM 1642 O O . THR B 1 59 ? 1.491 48.325 21.216 1.00 27.72 56 THR B O 1
ATOM 1646 N N . GLU B 1 60 ? 1.015 49.789 19.583 1.00 30.53 57 GLU B N 1
ATOM 1647 C CA . GLU B 1 60 ? 1.420 50.897 20.414 1.00 27.62 57 GLU B CA 1
ATOM 1648 C C . GLU B 1 60 ? 0.487 50.953 21.630 1.00 25.44 57 GLU B C 1
ATOM 1649 O O . GLU B 1 60 ? 0.950 51.285 22.707 1.00 24.18 57 GLU B O 1
ATOM 1655 N N . ALA B 1 61 ? -0.826 50.713 21.449 1.00 23.91 58 ALA B N 1
ATOM 1656 C CA . ALA B 1 61 ? -1.766 50.778 22.591 1.00 23.92 58 ALA B CA 1
ATOM 1657 C C . ALA B 1 61 ? -1.378 49.749 23.660 1.00 23.04 58 ALA B C 1
ATOM 1658 O O . ALA B 1 61 ? -1.419 50.051 24.843 1.00 23.15 58 ALA B O 1
ATOM 1660 N N . ASN B 1 62 ? -0.943 48.580 23.237 1.00 23.16 59 ASN B N 1
ATOM 1661 C CA . ASN B 1 62 ? -0.625 47.535 24.229 1.00 22.95 59 ASN B CA 1
ATOM 1662 C C . ASN B 1 62 ? 0.715 47.845 24.915 1.00 22.03 59 ASN B C 1
ATOM 1663 O O . ASN B 1 62 ? 0.853 47.673 26.130 1.00 20.71 59 ASN B O 1
ATOM 1668 N N . LEU B 1 63 ? 1.691 48.378 24.161 1.00 22.16 60 LEU B N 1
ATOM 1669 C CA . LEU B 1 63 ? 2.946 48.754 24.726 1.00 22.09 60 LEU B CA 1
ATOM 1670 C C . LEU B 1 63 ? 2.770 49.884 25.737 1.00 20.86 60 LEU B C 1
ATOM 1671 O O . LEU B 1 63 ? 3.296 49.837 26.888 1.00 20.40 60 LEU B O 1
ATOM 1676 N N . ARG B 1 64 ? 1.951 50.850 25.385 1.00 20.70 61 ARG B N 1
ATOM 1677 C CA . ARG B 1 64 ? 1.646 51.919 26.295 1.00 22.06 61 ARG B CA 1
ATOM 1678 C C . ARG B 1 64 ? 0.867 51.470 27.503 1.00 23.48 61 ARG B C 1
ATOM 1679 O O . ARG B 1 64 ? 1.082 52.006 28.591 1.00 23.55 61 ARG B O 1
ATOM 1687 N N . TYR B 1 65 ? 0.005 50.461 27.340 1.00 22.37 62 TYR B N 1
ATOM 1688 C CA . TYR B 1 65 ? -0.709 49.895 28.452 1.00 21.83 62 TYR B CA 1
ATOM 1689 C C . TYR B 1 65 ? 0.310 49.351 29.467 1.00 21.36 62 TYR B C 1
ATOM 1690 O O . TYR B 1 65 ? 0.190 49.637 30.668 1.00 23.80 62 TYR B O 1
ATOM 1699 N N . HIS B 1 66 ? 1.263 48.577 29.001 1.00 20.96 63 HIS B N 1
ATOM 1700 C CA . HIS B 1 66 ? 2.248 47.966 29.920 1.00 20.93 63 HIS B CA 1
ATOM 1701 C C . HIS B 1 66 ? 3.096 49.003 30.613 1.00 21.41 63 HIS B C 1
ATOM 1702 O O . HIS B 1 66 ? 3.366 48.885 31.816 1.00 21.98 63 HIS B O 1
ATOM 1709 N N . VAL B 1 67 ? 3.537 50.014 29.867 1.00 21.36 64 VAL B N 1
ATOM 1710 C CA . VAL B 1 67 ? 4.302 51.112 30.476 1.00 21.80 64 VAL B CA 1
ATOM 1711 C C . VAL B 1 67 ? 3.499 51.849 31.557 1.00 23.22 64 VAL B C 1
ATOM 1712 O O . VAL B 1 67 ? 3.962 52.078 32.682 1.00 22.26 64 VAL B O 1
ATOM 1716 N N . ASP B 1 68 ? 2.256 52.209 31.229 1.00 23.11 65 ASP B N 1
ATOM 1717 C CA . ASP B 1 68 ? 1.395 52.886 32.195 1.00 26.51 65 ASP B CA 1
ATOM 1718 C C . ASP B 1 68 ? 1.150 52.006 33.432 1.00 24.46 65 ASP B C 1
ATOM 1719 O O . ASP B 1 68 ? 1.121 52.497 34.532 1.00 26.37 65 ASP B O 1
ATOM 1724 N N . GLU B 1 69 ? 0.924 50.720 33.257 1.00 23.65 66 GLU B N 1
ATOM 1725 C CA . GLU B 1 69 ? 0.708 49.815 34.417 1.00 24.43 66 GLU B CA 1
ATOM 1726 C C . GLU B 1 69 ? 1.980 49.794 35.302 1.00 22.93 66 GLU B C 1
ATOM 1727 O O . GLU B 1 69 ? 1.908 49.759 36.528 1.00 22.79 66 GLU B O 1
ATOM 1733 N N . LEU B 1 70 ? 3.133 49.740 34.674 1.00 21.73 67 LEU B N 1
ATOM 1734 C CA . LEU B 1 70 ? 4.427 49.775 35.418 1.00 21.38 67 LEU B CA 1
ATOM 1735 C C . LEU B 1 70 ? 4.618 51.093 36.170 1.00 22.09 67 LEU B C 1
ATOM 1736 O O . LEU B 1 70 ? 5.057 51.078 37.314 1.00 23.46 67 LEU B O 1
ATOM 1741 N N . VAL B 1 71 ? 4.244 52.208 35.560 1.00 23.72 68 VAL B N 1
ATOM 1742 C CA . VAL B 1 71 ? 4.318 53.510 36.226 1.00 24.63 68 VAL B CA 1
ATOM 1743 C C . VAL B 1 71 ? 3.315 53.557 37.387 1.00 26.34 68 VAL B C 1
ATOM 1744 O O . VAL B 1 71 ? 3.635 53.967 38.494 1.00 24.56 68 VAL B O 1
ATOM 1748 N N . ASP B 1 72 ? 2.086 53.108 37.159 1.00 27.72 69 ASP B N 1
ATOM 1749 C CA . ASP B 1 72 ? 1.084 53.115 38.249 1.00 30.21 69 ASP B CA 1
ATOM 1750 C C . ASP B 1 72 ? 1.486 52.313 39.440 1.00 29.66 69 ASP B C 1
ATOM 1751 O O . ASP B 1 72 ? 1.090 52.622 40.547 1.00 30.24 69 ASP B O 1
ATOM 1756 N N . ARG B 1 73 ? 2.277 51.279 39.253 1.00 26.87 70 ARG B N 1
ATOM 1757 C CA . ARG B 1 73 ? 2.728 50.508 40.404 1.00 29.53 70 ARG B CA 1
ATOM 1758 C C . ARG B 1 73 ? 4.062 50.962 40.991 1.00 28.58 70 ARG B C 1
ATOM 1759 O O . ARG B 1 73 ? 4.613 50.317 41.874 1.00 27.98 70 ARG B O 1
ATOM 1767 N N . GLY B 1 74 ? 4.594 52.027 40.431 1.00 27.81 71 GLY B N 1
ATOM 1768 C CA . GLY B 1 74 ? 5.816 52.645 40.890 1.00 27.23 71 GLY B CA 1
ATOM 1769 C C . GLY B 1 74 ? 7.077 51.891 40.527 1.00 25.18 71 GLY B C 1
ATOM 1770 O O . GLY B 1 74 ? 8.090 52.093 41.150 1.00 26.24 71 GLY B O 1
ATOM 1771 N N . ILE B 1 75 ? 7.008 51.013 39.526 1.00 23.79 72 ILE B N 1
ATOM 1772 C CA . ILE B 1 75 ? 8.126 50.181 39.111 1.00 21.31 72 ILE B CA 1
ATOM 1773 C C . ILE B 1 75 ? 8.982 50.984 38.093 1.00 21.93 72 ILE B C 1
ATOM 1774 O O . ILE B 1 75 ? 10.208 50.807 37.983 1.00 21.36 72 ILE B O 1
ATOM 1779 N N . VAL B 1 76 ? 8.310 51.847 37.343 1.00 21.08 73 VAL B N 1
ATOM 1780 C CA . VAL B 1 76 ? 8.914 52.723 36.335 1.00 21.59 73 VAL B CA 1
ATOM 1781 C C . VAL B 1 76 ? 8.511 54.139 36.697 1.00 23.67 73 VAL B C 1
ATOM 1782 O O . VAL B 1 76 ? 7.394 54.373 37.259 1.00 23.60 73 VAL B O 1
ATOM 1786 N N . GLU B 1 77 ? 9.429 55.077 36.424 1.00 25.76 74 GLU B N 1
ATOM 1787 C CA . GLU B 1 77 ? 9.279 56.507 36.644 1.00 27.11 74 GLU B CA 1
ATOM 1788 C C . GLU B 1 77 ? 9.049 57.181 35.271 1.00 26.43 74 GLU B C 1
ATOM 1789 O O . GLU B 1 77 ? 9.785 56.931 34.315 1.00 25.20 74 GLU B O 1
ATOM 1795 N N . LYS B 1 78 ? 8.052 58.048 35.176 1.00 27.15 75 LYS B N 1
ATOM 1796 C CA . LYS B 1 78 ? 7.821 58.848 33.953 1.00 28.70 75 LYS B CA 1
ATOM 1797 C C . LYS B 1 78 ? 8.460 60.209 34.160 1.00 29.59 75 LYS B C 1
ATOM 1798 O O . LYS B 1 78 ? 8.157 60.908 35.146 1.00 30.93 75 LYS B O 1
ATOM 1804 N N . ILE B 1 79 ? 9.302 60.635 33.220 1.00 29.09 76 ILE B N 1
ATOM 1805 C CA . ILE B 1 79 ? 10.120 61.830 33.389 1.00 29.35 76 ILE B CA 1
ATOM 1806 C C . ILE B 1 79 ? 9.878 62.765 32.198 1.00 30.90 76 ILE B C 1
ATOM 1807 O O . ILE B 1 79 ? 10.309 62.485 31.092 1.00 29.31 76 ILE B O 1
ATOM 1812 N N . PRO B 1 80 ? 9.124 63.833 32.418 1.00 32.62 77 PRO B N 1
ATOM 1813 C CA . PRO B 1 80 ? 8.940 64.909 31.457 1.00 35.17 77 PRO B CA 1
ATOM 1814 C C . PRO B 1 80 ? 10.235 65.684 31.265 1.00 34.36 77 PRO B C 1
ATOM 1815 O O . PRO B 1 80 ? 10.942 65.945 32.241 1.00 35.48 77 PRO B O 1
ATOM 1819 N N . VAL B 1 81 ? 10.534 66.060 30.029 1.00 34.44 78 VAL B N 1
ATOM 1820 C CA . VAL B 1 81 ? 11.716 66.878 29.741 1.00 35.90 78 VAL B CA 1
ATOM 1821 C C . VAL B 1 81 ? 11.355 67.934 28.703 1.00 36.73 78 VAL B C 1
ATOM 1822 O O . VAL B 1 81 ? 10.382 67.769 27.964 1.00 37.76 78 VAL B O 1
ATOM 1826 N N . PRO B 1 82 ? 12.167 68.990 28.595 1.00 39.85 79 PRO B N 1
ATOM 1827 C CA . PRO B 1 82 ? 11.922 69.974 27.532 1.00 41.06 79 PRO B CA 1
ATOM 1828 C C . PRO B 1 82 ? 12.002 69.392 26.110 1.00 41.19 79 PRO B C 1
ATOM 1829 O O . PRO B 1 82 ? 12.575 68.319 25.865 1.00 38.27 79 PRO B O 1
ATOM 1833 N N . ARG B 1 83 ? 11.411 70.123 25.179 1.00 42.56 80 ARG B N 1
ATOM 1834 C CA . ARG B 1 83 ? 11.443 69.778 23.783 1.00 43.26 80 ARG B CA 1
ATOM 1835 C C . ARG B 1 83 ? 12.796 70.155 23.176 1.00 44.81 80 ARG B C 1
ATOM 1836 O O . ARG B 1 83 ? 13.167 71.348 23.154 1.00 44.04 80 ARG B O 1
ATOM 1844 N N . ALA B 1 84 ? 13.529 69.173 22.651 1.00 41.86 81 ALA B N 1
ATOM 1845 C CA . ALA B 1 84 ? 14.855 69.442 22.097 1.00 45.42 81 ALA B CA 1
ATOM 1846 C C . ALA B 1 84 ? 14.751 70.276 20.802 1.00 46.98 81 ALA B C 1
ATOM 1847 O O . ALA B 1 84 ? 13.880 70.026 19.995 1.00 47.01 81 ALA B O 1
ATOM 1849 N N . LYS B 1 85 ? 15.641 71.242 20.606 1.00 53.74 82 LYS B N 1
ATOM 1850 C CA . LYS B 1 85 ? 15.696 72.014 19.335 1.00 58.64 82 LYS B CA 1
ATOM 1851 C C . LYS B 1 85 ? 16.297 71.228 18.157 1.00 57.57 82 LYS B C 1
ATOM 1852 O O . LYS B 1 85 ? 16.012 71.507 16.992 1.00 57.40 82 LYS B O 1
ATOM 1858 N N . SER B 1 86 ? 17.137 70.257 18.466 1.00 57.06 83 SER B N 1
ATOM 1859 C CA . SER B 1 86 ? 17.975 69.589 17.466 1.00 58.47 83 SER B CA 1
ATOM 1860 C C . SER B 1 86 ? 17.286 68.623 16.509 1.00 57.80 83 SER B C 1
ATOM 1861 O O . SER B 1 86 ? 17.854 68.303 15.479 1.00 60.71 83 SER B O 1
ATOM 1864 N N . VAL B 1 87 ? 16.103 68.115 16.837 1.00 53.88 84 VAL B N 1
ATOM 1865 C CA . VAL B 1 87 ? 15.482 67.106 15.980 1.00 51.57 84 VAL B CA 1
ATOM 1866 C C . VAL B 1 87 ? 14.015 67.426 15.848 1.00 47.22 84 VAL B C 1
ATOM 1867 O O . VAL B 1 87 ? 13.444 68.036 16.735 1.00 49.22 84 VAL B O 1
ATOM 1871 N N . ASP B 1 88 ? 13.403 67.014 14.744 1.00 48.11 85 ASP B N 1
ATOM 1872 C CA . ASP B 1 88 ? 11.964 67.185 14.540 1.00 48.49 85 ASP B CA 1
ATOM 1873 C C . ASP B 1 88 ? 11.146 66.281 15.457 1.00 46.61 85 ASP B C 1
ATOM 1874 O O . ASP B 1 88 ? 11.409 65.080 15.543 1.00 43.79 85 ASP B O 1
ATOM 1879 N N . ASP B 1 89 ? 10.165 66.871 16.143 1.00 41.66 86 ASP B N 1
ATOM 1880 C CA . ASP B 1 89 ? 9.210 66.122 16.926 1.00 42.33 86 ASP B CA 1
ATOM 1881 C C . ASP B 1 89 ? 9.912 65.149 17.916 1.00 37.72 86 ASP B C 1
ATOM 1882 O O . ASP B 1 89 ? 9.607 63.951 17.929 1.00 35.19 86 ASP B O 1
ATOM 1887 N N . PRO B 1 90 ? 10.774 65.689 18.784 1.00 35.71 87 PRO B N 1
ATOM 1888 C CA . PRO B 1 90 ? 11.493 64.812 19.712 1.00 34.87 87 PRO B CA 1
ATOM 1889 C C . PRO B 1 90 ? 10.598 64.292 20.818 1.00 32.86 87 PRO B C 1
ATOM 1890 O O . PRO B 1 90 ? 9.571 64.886 21.162 1.00 32.03 87 PRO B O 1
ATOM 1894 N N . PRO B 1 91 ? 10.995 63.179 21.432 1.00 30.60 88 PRO B N 1
ATOM 1895 C CA . PRO B 1 91 ? 10.258 62.755 22.612 1.00 29.79 88 PRO B CA 1
ATOM 1896 C C . PRO B 1 91 ? 10.447 63.756 23.726 1.00 29.69 88 PRO B C 1
ATOM 1897 O O . PRO B 1 91 ? 11.535 64.299 23.876 1.00 29.02 88 PRO B O 1
ATOM 1901 N N . THR B 1 92 ? 9.401 63.953 24.515 1.00 30.01 89 THR B N 1
ATOM 1902 C CA . THR B 1 92 ? 9.425 64.837 25.669 1.00 32.36 89 THR B CA 1
ATOM 1903 C C . THR B 1 92 ? 9.060 64.100 26.963 1.00 32.01 89 THR B C 1
ATOM 1904 O O . THR B 1 92 ? 8.911 64.727 28.014 1.00 34.04 89 THR B O 1
ATOM 1908 N N . THR B 1 93 ? 8.949 62.767 26.902 1.00 30.18 90 THR B N 1
ATOM 1909 C CA . THR B 1 93 ? 8.856 61.940 28.088 1.00 28.94 90 THR B CA 1
ATOM 1910 C C . THR B 1 93 ? 9.789 60.754 27.972 1.00 27.37 90 THR B C 1
ATOM 1911 O O . THR B 1 93 ? 9.813 60.082 26.934 1.00 26.56 90 THR B O 1
ATOM 1915 N N . PHE B 1 94 ? 10.533 60.501 29.047 1.00 26.00 91 PHE B N 1
ATOM 1916 C CA . PHE B 1 94 ? 11.424 59.350 29.133 1.00 25.52 91 PHE B CA 1
ATOM 1917 C C . PHE B 1 94 ? 11.045 58.531 30.331 1.00 24.87 91 PHE B C 1
ATOM 1918 O O . PHE B 1 94 ? 10.417 59.037 31.268 1.00 25.88 91 PHE B O 1
ATOM 1926 N N . TYR B 1 95 ? 11.430 57.254 30.286 1.00 24.35 92 TYR B N 1
ATOM 1927 C CA . TYR B 1 95 ? 11.053 56.320 31.331 1.00 22.54 92 TYR B CA 1
ATOM 1928 C C . TYR B 1 95 ? 12.323 55.649 31.903 1.00 22.58 92 TYR B C 1
ATOM 1929 O O . TYR B 1 95 ? 13.254 55.277 31.159 1.00 22.23 92 TYR B O 1
ATOM 1938 N N . ALA B 1 96 ? 12.309 55.498 33.225 1.00 22.06 93 ALA B N 1
ATOM 1939 C CA . ALA B 1 96 ? 13.378 54.881 33.971 1.00 21.82 93 ALA B CA 1
ATOM 1940 C C . ALA B 1 96 ? 12.857 53.874 34.968 1.00 21.39 93 ALA B C 1
ATOM 1941 O O . ALA B 1 96 ? 11.734 54.004 35.478 1.00 22.46 93 ALA B O 1
ATOM 1943 N N . VAL B 1 97 ? 13.673 52.888 35.329 1.00 20.24 94 VAL B N 1
ATOM 1944 C CA . VAL B 1 97 ? 13.239 51.960 36.374 1.00 19.54 94 VAL B CA 1
ATOM 1945 C C . VAL B 1 97 ? 13.497 52.603 37.734 1.00 21.97 94 VAL B C 1
ATOM 1946 O O . VAL B 1 97 ? 14.514 53.282 37.922 1.00 22.60 94 VAL B O 1
ATOM 1950 N N . THR B 1 98 ? 12.596 52.390 38.678 1.00 21.41 95 THR B N 1
ATOM 1951 C CA . THR B 1 98 ? 12.758 52.986 39.985 1.00 23.24 95 THR B CA 1
ATOM 1952 C C . THR B 1 98 ? 13.559 52.085 40.910 1.00 24.25 95 THR B C 1
ATOM 1953 O O . THR B 1 98 ? 13.736 50.909 40.622 1.00 23.93 95 THR B O 1
ATOM 1957 N N . GLY B 1 99 ? 13.976 52.631 42.059 1.00 24.70 96 GLY B N 1
ATOM 1958 C CA . GLY B 1 99 ? 14.551 51.795 43.160 1.00 26.27 96 GLY B CA 1
ATOM 1959 C C . GLY B 1 99 ? 13.637 50.644 43.569 1.00 26.04 96 GLY B C 1
ATOM 1960 O O . GLY B 1 99 ? 14.066 49.482 43.757 1.00 26.18 96 GLY B O 1
ATOM 1961 N N . GLU B 1 100 ? 12.361 50.952 43.728 1.00 27.37 97 GLU B N 1
ATOM 1962 C CA . GLU B 1 100 ? 11.406 49.926 44.071 1.00 29.18 97 GLU B CA 1
ATOM 1963 C C . GLU B 1 100 ? 11.290 48.886 42.958 1.00 26.09 97 GLU B C 1
ATOM 1964 O O . GLU B 1 100 ? 11.125 47.690 43.250 1.00 23.81 97 GLU B O 1
ATOM 1970 N N . GLY B 1 101 ? 11.399 49.317 41.702 1.00 23.19 98 GLY B N 1
ATOM 1971 C CA . GLY B 1 101 ? 11.369 48.369 40.571 1.00 21.82 98 GLY B CA 1
ATOM 1972 C C . GLY B 1 101 ? 12.573 47.422 40.557 1.00 22.04 98 GLY B C 1
ATOM 1973 O O . GLY B 1 101 ? 12.478 46.208 40.285 1.00 20.10 98 GLY B O 1
ATOM 1974 N N . ILE B 1 102 ? 13.742 47.961 40.853 1.00 22.69 99 ILE B N 1
ATOM 1975 C CA . ILE B 1 102 ? 14.954 47.131 40.999 1.00 23.27 99 ILE B CA 1
ATOM 1976 C C . ILE B 1 102 ? 14.799 46.065 42.127 1.00 22.74 99 ILE B C 1
ATOM 1977 O O . ILE B 1 102 ? 15.165 44.889 41.951 1.00 22.70 99 ILE B O 1
ATOM 1982 N N . ALA B 1 103 ? 14.248 46.477 43.256 1.00 23.80 100 ALA B N 1
ATOM 1983 C CA . ALA B 1 103 ? 14.044 45.571 44.393 1.00 24.09 100 ALA B CA 1
ATOM 1984 C C . ALA B 1 103 ? 13.088 44.446 43.993 1.00 23.85 100 ALA B C 1
ATOM 1985 O O . ALA B 1 103 ? 13.291 43.273 44.357 1.00 23.51 100 ALA B O 1
ATOM 1987 N N . LEU B 1 104 ? 12.080 44.777 43.201 1.00 22.79 101 LEU B N 1
ATOM 1988 C CA . LEU B 1 104 ? 11.081 43.802 42.794 1.00 22.08 101 LEU B CA 1
ATOM 1989 C C . LEU B 1 104 ? 11.674 42.823 41.773 1.00 21.39 101 LEU B C 1
ATOM 1990 O O . LEU B 1 104 ? 11.523 41.616 41.908 1.00 21.54 101 LEU B O 1
ATOM 1995 N N . LEU B 1 105 ? 12.463 43.332 40.813 1.00 21.57 102 LEU B N 1
ATOM 1996 C CA . LEU B 1 105 ? 13.161 42.464 39.874 1.00 20.11 102 LEU B CA 1
ATOM 1997 C C . LEU B 1 105 ? 14.121 41.529 40.608 1.00 20.96 102 LEU B C 1
ATOM 1998 O O . LEU B 1 105 ? 14.246 40.350 40.246 1.00 20.56 102 LEU B O 1
ATOM 2003 N N . ARG B 1 106 ? 14.823 42.028 41.619 1.00 21.85 103 ARG B N 1
ATOM 2004 C CA . ARG B 1 106 ? 15.723 41.139 42.388 1.00 23.38 103 ARG B CA 1
ATOM 2005 C C . ARG B 1 106 ? 14.909 40.036 43.150 1.00 23.20 103 ARG B C 1
ATOM 2006 O O . ARG B 1 106 ? 15.341 38.876 43.254 1.00 23.60 103 ARG B O 1
ATOM 2014 N N . ALA B 1 107 ? 13.752 40.418 43.663 1.00 24.05 104 ALA B N 1
ATOM 2015 C CA . ALA B 1 107 ? 12.881 39.493 44.413 1.00 24.82 104 ALA B CA 1
ATOM 2016 C C . ALA B 1 107 ? 12.460 38.317 43.503 1.00 24.49 104 ALA B C 1
ATOM 2017 O O . ALA B 1 107 ? 12.254 37.208 43.998 1.00 25.50 104 ALA B O 1
ATOM 2019 N N . VAL B 1 108 ? 12.345 38.528 42.198 1.00 21.84 105 VAL B N 1
ATOM 2020 C CA . VAL B 1 108 ? 11.995 37.440 41.290 1.00 21.02 105 VAL B CA 1
ATOM 2021 C C . VAL B 1 108 ? 13.147 36.985 40.397 1.00 20.37 105 VAL B C 1
ATOM 2022 O O . VAL B 1 108 ? 12.929 36.379 39.343 1.00 20.49 105 VAL B O 1
ATOM 2026 N N . SER B 1 109 ? 14.387 37.302 40.788 1.00 21.40 106 SER B N 1
ATOM 2027 C CA . SER B 1 109 ? 15.612 36.834 40.134 1.00 21.98 106 SER B CA 1
ATOM 2028 C C . SER B 1 109 ? 15.776 37.279 38.705 1.00 22.70 106 SER B C 1
ATOM 2029 O O . SER B 1 109 ? 16.387 36.582 37.923 1.00 21.73 106 SER B O 1
ATOM 2040 N N . TYR B 1 111 ? 16.947 40.592 37.947 1.00 22.18 108 TYR B N 1
ATOM 2041 C CA . TYR B 1 111 ? 17.780 41.808 37.818 1.00 23.94 108 TYR B CA 1
ATOM 2042 C C . TYR B 1 111 ? 19.153 41.534 37.266 1.00 25.25 108 TYR B C 1
ATOM 2043 O O . TYR B 1 111 ? 19.674 42.344 36.462 1.00 26.56 108 TYR B O 1
ATOM 2052 N N A GLU B 1 112 ? 19.758 40.414 37.663 0.50 26.22 109 GLU B N 1
ATOM 2053 N N B GLU B 1 112 ? 19.744 40.421 37.663 0.50 26.11 109 GLU B N 1
ATOM 2054 C CA A GLU B 1 112 ? 21.179 40.129 37.309 0.50 29.45 109 GLU B CA 1
ATOM 2055 C CA B GLU B 1 112 ? 21.155 40.172 37.343 0.50 29.39 109 GLU B CA 1
ATOM 2056 C C A GLU B 1 112 ? 21.396 40.082 35.796 0.50 27.82 109 GLU B C 1
ATOM 2057 C C B GLU B 1 112 ? 21.430 39.929 35.856 0.50 27.95 109 GLU B C 1
ATOM 2058 O O A GLU B 1 112 ? 22.418 40.568 35.245 0.50 28.34 109 GLU B O 1
ATOM 2059 O O B GLU B 1 112 ? 22.567 40.109 35.397 0.50 30.11 109 GLU B O 1
ATOM 2070 N N . GLU B 1 113 ? 20.407 39.568 35.082 1.00 25.74 110 GLU B N 1
ATOM 2071 C CA . GLU B 1 113 ? 20.594 39.398 33.664 1.00 26.16 110 GLU B CA 1
ATOM 2072 C C . GLU B 1 113 ? 20.657 40.711 32.852 1.00 24.83 110 GLU B C 1
ATOM 2073 O O . GLU B 1 113 ? 20.968 40.667 31.683 1.00 24.01 110 GLU B O 1
ATOM 2079 N N . ALA B 1 114 ? 20.408 41.852 33.492 1.00 25.35 111 ALA B N 1
ATOM 2080 C CA . ALA B 1 114 ? 20.451 43.145 32.821 1.00 25.41 111 ALA B CA 1
ATOM 2081 C C . ALA B 1 114 ? 21.801 43.365 32.125 1.00 23.46 111 ALA B C 1
ATOM 2082 O O . ALA B 1 114 ? 21.823 43.963 31.075 1.00 23.63 111 ALA B O 1
ATOM 2084 N N . ALA B 1 115 ? 22.894 42.857 32.687 1.00 24.24 112 ALA B N 1
ATOM 2085 C CA . ALA B 1 115 ? 24.241 42.996 32.056 1.00 25.35 112 ALA B CA 1
ATOM 2086 C C . ALA B 1 115 ? 24.301 42.302 30.680 1.00 23.40 112 ALA B C 1
ATOM 2087 O O . ALA B 1 115 ? 24.850 42.860 29.726 1.00 22.30 112 ALA B O 1
ATOM 2089 N N . VAL B 1 116 ? 23.709 41.112 30.562 1.00 21.46 113 VAL B N 1
ATOM 2090 C CA . VAL B 1 116 ? 23.609 40.467 29.251 1.00 20.53 113 VAL B CA 1
ATOM 2091 C C . VAL B 1 116 ? 22.750 41.279 28.290 1.00 20.05 113 VAL B C 1
ATOM 2092 O O . VAL B 1 116 ? 23.107 41.472 27.101 1.00 19.57 113 VAL B O 1
ATOM 2096 N N . TRP B 1 117 ? 21.648 41.834 28.786 1.00 19.91 114 TRP B N 1
ATOM 2097 C CA . TRP B 1 117 ? 20.801 42.628 27.905 1.00 19.32 114 TRP B CA 1
ATOM 2098 C C . TRP B 1 117 ? 21.497 43.865 27.425 1.00 19.09 114 TRP B C 1
ATOM 2099 O O . TRP B 1 117 ? 21.300 44.280 26.309 1.00 19.85 114 TRP B O 1
ATOM 2110 N N A ARG B 1 118 ? 22.308 44.477 28.267 0.50 20.38 115 ARG B N 1
ATOM 2111 N N B ARG B 1 118 ? 22.306 44.474 28.273 0.50 20.31 115 ARG B N 1
ATOM 2112 C CA A ARG B 1 118 ? 23.105 45.616 27.812 0.50 21.52 115 ARG B CA 1
ATOM 2113 C CA B ARG B 1 118 ? 23.098 45.622 27.832 0.50 21.41 115 ARG B CA 1
ATOM 2114 C C A ARG B 1 118 ? 23.927 45.206 26.596 0.50 21.68 115 ARG B C 1
ATOM 2115 C C B ARG B 1 118 ? 23.959 45.229 26.625 0.50 21.64 115 ARG B C 1
ATOM 2116 O O A ARG B 1 118 ? 23.962 45.903 25.583 0.50 21.93 115 ARG B O 1
ATOM 2117 O O B ARG B 1 118 ? 24.047 45.964 25.640 0.50 21.83 115 ARG B O 1
ATOM 2132 N N . SER B 1 119 ? 24.608 44.068 26.708 1.00 21.43 116 SER B N 1
ATOM 2133 C CA . SER B 1 119 ? 25.439 43.558 25.629 1.00 21.92 116 SER B CA 1
ATOM 2134 C C . SER B 1 119 ? 24.658 43.244 24.356 1.00 21.74 116 SER B C 1
ATOM 2135 O O . SER B 1 119 ? 25.135 43.531 23.266 1.00 21.69 116 SER B O 1
ATOM 2138 N N . VAL B 1 120 ? 23.453 42.694 24.498 1.00 20.77 117 VAL B N 1
ATOM 2139 C CA . VAL B 1 120 ? 22.550 42.411 23.387 1.00 20.86 117 VAL B CA 1
ATOM 2140 C C . VAL B 1 120 ? 22.151 43.682 22.688 1.00 20.01 117 VAL B C 1
ATOM 2141 O O . VAL B 1 120 ? 22.308 43.816 21.456 1.00 21.04 117 VAL B O 1
ATOM 2145 N N . TYR B 1 121 ? 21.732 44.673 23.451 1.00 21.15 118 TYR B N 1
ATOM 2146 C CA . TYR B 1 121 ? 21.182 45.898 22.841 1.00 21.71 118 TYR B CA 1
ATOM 2147 C C . TYR B 1 121 ? 22.273 46.842 22.265 1.00 22.29 118 TYR B C 1
ATOM 2148 O O . TYR B 1 121 ? 22.023 47.583 21.305 1.00 22.31 118 TYR B O 1
ATOM 2157 N N . GLU B 1 122 ? 23.498 46.754 22.770 1.00 21.93 119 GLU B N 1
ATOM 2158 C CA . GLU B 1 122 ? 24.630 47.343 22.092 1.00 24.01 119 GLU B CA 1
ATOM 2159 C C . GLU B 1 122 ? 24.770 46.929 20.635 1.00 24.91 119 GLU B C 1
ATOM 2160 O O . GLU B 1 122 ? 25.321 47.696 19.833 1.00 26.98 119 GLU B O 1
ATOM 2166 N N . GLN B 1 123 ? 24.272 45.756 20.270 1.00 24.55 120 GLN B N 1
ATOM 2167 C CA . GLN B 1 123 ? 24.382 45.259 18.907 1.00 25.75 120 GLN B CA 1
ATOM 2168 C C . GLN B 1 123 ? 23.111 45.513 18.064 1.00 27.01 120 GLN B C 1
ATOM 2169 O O . GLN B 1 123 ? 23.048 45.110 16.901 1.00 27.12 120 GLN B O 1
ATOM 2183 N N . GLU B 1 125 ? 20.618 46.998 15.592 1.00 27.07 122 GLU B N 1
ATOM 2184 C CA . GLU B 1 125 ? 20.644 47.869 14.431 1.00 30.18 122 GLU B CA 1
ATOM 2185 C C . GLU B 1 125 ? 19.830 49.126 14.706 1.00 28.18 122 GLU B C 1
ATOM 2186 O O . GLU B 1 125 ? 18.684 49.044 15.117 1.00 25.78 122 GLU B O 1
ATOM 2192 N N . ARG B 1 126 ? 20.435 50.282 14.481 1.00 27.11 123 ARG B N 1
ATOM 2193 C CA . ARG B 1 126 ? 19.772 51.558 14.671 1.00 28.41 123 ARG B CA 1
ATOM 2194 C C . ARG B 1 126 ? 19.506 52.297 13.381 1.00 27.46 123 ARG B C 1
ATOM 2195 O O . ARG B 1 126 ? 20.344 52.359 12.517 1.00 29.28 123 ARG B O 1
ATOM 2203 N N . THR B 1 127 ? 18.347 52.911 13.304 1.00 25.21 124 THR B N 1
ATOM 2204 C CA . THR B 1 127 ? 18.079 53.889 12.249 1.00 25.66 124 THR B CA 1
ATOM 2205 C C . THR B 1 127 ? 18.705 55.235 12.643 1.00 26.52 124 THR B C 1
ATOM 2206 O O . THR B 1 127 ? 19.004 55.465 13.814 1.00 25.67 124 THR B O 1
ATOM 2210 N N . ASP B 1 128 ? 18.814 56.156 11.688 1.00 26.00 125 ASP B N 1
ATOM 2211 C CA . ASP B 1 128 ? 19.374 57.451 12.018 1.00 26.65 125 ASP B CA 1
ATOM 2212 C C . ASP B 1 128 ? 18.470 58.174 13.003 1.00 26.31 125 ASP B C 1
ATOM 2213 O O . ASP B 1 128 ? 18.962 58.902 13.873 1.00 25.96 125 ASP B O 1
ATOM 2218 N N . ARG B 1 129 ? 17.153 57.961 12.885 1.00 25.18 126 ARG B N 1
ATOM 2219 C CA . ARG B 1 129 ? 16.189 58.579 13.801 1.00 25.42 126 ARG B CA 1
ATOM 2220 C C . ARG B 1 129 ? 16.487 58.130 15.227 1.00 23.98 126 ARG B C 1
ATOM 2221 O O . ARG B 1 129 ? 16.509 58.956 16.130 1.00 23.73 126 ARG B O 1
ATOM 2229 N N . ILE B 1 130 ? 16.674 56.829 15.424 1.00 23.81 127 ILE B N 1
ATOM 2230 C CA . ILE B 1 130 ? 16.959 56.316 16.789 1.00 24.18 127 ILE B CA 1
ATOM 2231 C C . ILE B 1 130 ? 18.302 56.814 17.297 1.00 24.60 127 ILE B C 1
ATOM 2232 O O . ILE B 1 130 ? 18.418 57.242 18.461 1.00 24.00 127 ILE B O 1
ATOM 2237 N N . GLU B 1 131 ? 19.322 56.858 16.430 1.00 24.78 128 GLU B N 1
ATOM 2238 C CA . GLU B 1 131 ? 20.599 57.452 16.799 1.00 25.50 128 GLU B CA 1
ATOM 2239 C C . GLU B 1 131 ? 20.471 5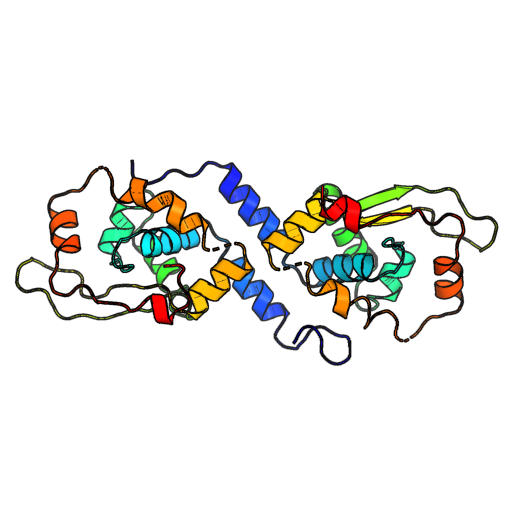8.889 17.296 1.00 26.17 128 GLU B C 1
ATOM 2240 O O . GLU B 1 131 ? 21.028 59.232 18.337 1.00 26.65 128 GLU B O 1
ATOM 2246 N N . ALA B 1 132 ? 19.712 59.708 16.566 1.00 25.45 129 ALA B N 1
ATOM 2247 C CA . ALA B 1 132 ? 19.485 61.096 16.927 1.00 26.50 129 ALA B CA 1
ATOM 2248 C C . ALA B 1 132 ? 18.811 61.212 18.278 1.00 25.60 129 ALA B C 1
ATOM 2249 O O . ALA B 1 132 ? 19.184 62.057 19.076 1.00 25.86 129 ALA B O 1
ATOM 2251 N N . ILE B 1 133 ? 17.821 60.373 18.517 1.00 25.82 130 ILE B N 1
ATOM 2252 C CA . ILE B 1 133 ? 17.094 60.388 19.785 1.00 25.86 130 ILE B CA 1
ATOM 2253 C C . ILE B 1 133 ? 18.038 59.952 20.925 1.00 25.48 130 ILE B C 1
ATOM 2254 O O . ILE B 1 133 ? 17.953 60.496 22.039 1.00 26.78 130 ILE B O 1
ATOM 2259 N N . GLU B 1 134 ? 18.942 59.017 20.649 1.00 24.83 131 GLU B N 1
ATOM 2260 C CA . GLU B 1 134 ? 19.847 58.529 21.683 1.00 27.80 131 GLU B CA 1
ATOM 2261 C C . GLU B 1 134 ? 20.860 59.586 22.082 1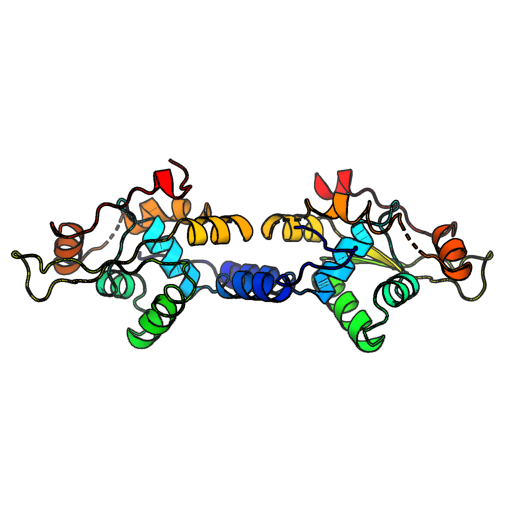.00 30.81 131 GLU B C 1
ATOM 2262 O O . GLU B 1 134 ? 21.388 59.547 23.192 1.00 31.78 131 GLU B O 1
ATOM 2268 N N . ASN B 1 135 ? 21.062 60.564 21.217 1.00 31.33 132 ASN B N 1
ATOM 2269 C CA . ASN B 1 135 ? 22.020 61.637 21.464 1.00 34.12 132 ASN B CA 1
ATOM 2270 C C . ASN B 1 135 ? 21.411 62.954 21.907 1.00 32.94 132 ASN B C 1
ATOM 2271 O O . ASN B 1 135 ? 22.122 63.969 22.039 1.00 33.92 132 ASN B O 1
ATOM 2276 N N . LEU B 1 136 ? 20.107 62.987 22.128 1.00 31.47 133 LEU B N 1
ATOM 2277 C CA . LEU B 1 136 ? 19.453 64.203 22.576 1.00 33.77 133 LEU B CA 1
ATOM 2278 C C . LEU B 1 136 ? 19.976 64.702 23.900 1.00 34.83 133 LEU B C 1
ATOM 2279 O O . LEU B 1 136 ? 20.105 63.955 24.866 1.00 34.44 133 LEU B O 1
ATOM 2284 N N . GLU B 1 137 ? 20.230 66.006 23.922 1.00 39.23 134 GLU B N 1
ATOM 2285 C CA . GLU B 1 137 ? 20.693 66.725 25.088 1.00 42.19 134 GLU B CA 1
ATOM 2286 C C . GLU B 1 137 ? 19.680 66.747 26.230 1.00 40.82 134 GLU B C 1
ATOM 2287 O O . GLU B 1 137 ? 20.059 66.827 27.397 1.00 40.97 134 GLU B O 1
ATOM 2293 N N . THR B 1 138 ? 18.402 66.585 25.896 1.00 39.42 135 THR B N 1
ATOM 2294 C CA . THR B 1 138 ? 17.340 66.589 26.885 1.00 37.53 135 THR B CA 1
ATOM 2295 C C . THR B 1 138 ? 17.118 65.259 27.631 1.00 35.82 135 THR B C 1
ATOM 2296 O O . THR B 1 138 ? 16.282 65.203 28.514 1.00 35.54 135 THR B O 1
ATOM 2300 N N . ARG B 1 139 ? 17.823 64.183 27.267 1.00 34.22 136 ARG B N 1
ATOM 2301 C CA . ARG B 1 139 ? 17.646 62.901 27.926 1.00 34.48 136 ARG B CA 1
ATOM 2302 C C . ARG B 1 139 ? 18.027 63.033 29.396 1.00 35.15 136 ARG B C 1
ATOM 2303 O O . ARG B 1 139 ? 19.090 63.540 29.696 1.00 35.37 136 ARG B O 1
ATOM 2311 N N . PRO B 1 140 ? 17.165 62.582 30.305 1.00 35.17 137 PRO B N 1
ATOM 2312 C CA . PRO B 1 140 ? 17.529 62.710 31.699 1.00 36.37 137 PRO B CA 1
ATOM 2313 C C . PRO B 1 140 ? 18.640 61.724 32.069 1.00 39.65 137 PRO B C 1
ATOM 2314 O O . PRO B 1 140 ? 18.977 60.811 31.300 1.00 36.17 137 PRO B O 1
ATOM 2318 N N . ASP B 1 141 ? 19.271 61.963 33.201 1.00 46.60 138 ASP B N 1
ATOM 2319 C CA . ASP B 1 141 ? 20.311 61.063 33.639 1.00 52.44 138 ASP B CA 1
ATOM 2320 C C . ASP B 1 141 ? 19.888 60.324 34.915 1.00 48.87 138 ASP B C 1
ATOM 2321 O O . ASP B 1 141 ? 19.409 60.933 35.874 1.00 49.13 138 ASP B O 1
ATOM 2326 N N . VAL B 1 142 ? 20.033 59.007 34.870 1.00 44.59 139 VAL B N 1
ATOM 2327 C CA . VAL B 1 142 ? 19.709 58.145 35.991 1.00 43.92 139 VAL B CA 1
ATOM 2328 C C . VAL B 1 142 ? 20.901 57.212 36.285 1.00 46.93 139 VAL B C 1
ATOM 2329 O O . VAL B 1 142 ? 21.531 56.673 35.370 1.00 51.60 139 VAL B O 1
ATOM 2333 N N . ASP B 1 143 ? 21.143 56.953 37.564 1.00 44.32 140 ASP B N 1
ATOM 2334 C CA . ASP B 1 143 ? 22.244 56.104 37.999 1.00 42.17 140 ASP B CA 1
ATOM 2335 C C . ASP B 1 143 ? 21.689 54.866 38.700 1.00 36.36 140 ASP B C 1
ATOM 2336 O O . ASP B 1 143 ? 21.231 54.985 39.829 1.00 36.15 140 ASP B O 1
ATOM 2341 N N . TYR B 1 144 ? 21.721 53.702 38.041 1.00 31.77 141 TYR B N 1
ATOM 2342 C CA . TYR B 1 144 ? 21.155 52.493 38.625 1.00 32.90 141 TYR B CA 1
ATOM 2343 C C . TYR B 1 144 ? 21.971 51.925 39.776 1.00 33.66 141 TYR B C 1
ATOM 2344 O O . TYR B 1 144 ? 21.445 51.126 40.561 1.00 34.22 141 TYR B O 1
ATOM 2353 N N . GLU B 1 145 ? 23.242 52.304 39.858 1.00 37.17 142 GLU B N 1
ATOM 2354 C CA . GLU B 1 145 ? 24.051 51.931 41.032 1.00 40.00 142 GLU B CA 1
ATOM 2355 C C . GLU B 1 145 ? 23.498 52.564 42.312 1.00 38.07 142 GLU B C 1
ATOM 2356 O O . GLU B 1 145 ? 23.244 51.860 43.298 1.00 38.59 142 GLU B O 1
ATOM 2362 N N . SER B 1 146 ? 23.255 53.862 42.289 1.00 37.09 143 SER B N 1
ATOM 2363 C CA . SER B 1 146 ? 22.642 54.547 43.423 1.00 39.51 143 SER B CA 1
ATOM 2364 C C . SER B 1 146 ? 21.219 54.048 43.698 1.00 37.76 143 SER B C 1
ATOM 2365 O O . SER B 1 146 ? 20.909 53.668 44.812 1.00 36.57 143 SER B O 1
ATOM 2368 N N . ARG B 1 147 ? 20.346 54.011 42.679 1.00 34.89 144 ARG B N 1
ATOM 2369 C CA . ARG B 1 147 ? 19.003 53.518 42.903 1.00 34.10 144 ARG B CA 1
ATOM 2370 C C . ARG B 1 147 ? 18.969 52.098 43.412 1.00 34.20 144 ARG B C 1
ATOM 2371 O O . ARG B 1 147 ? 18.085 51.765 44.198 1.00 37.25 144 ARG B O 1
ATOM 2379 N N . GLY B 1 148 ? 19.904 51.262 42.961 1.00 33.62 145 GLY B N 1
ATOM 2380 C CA . GLY B 1 148 ? 19.961 49.865 43.406 1.00 35.66 145 GLY B CA 1
ATOM 2381 C C . GLY B 1 148 ? 20.473 49.717 44.841 1.00 36.31 145 GLY B C 1
ATOM 2382 O O . GLY B 1 148 ? 20.119 48.763 45.537 1.00 36.87 145 GLY B O 1
ATOM 2383 N N . ALA B 1 149 ? 21.327 50.634 45.274 1.00 37.77 146 ALA B N 1
ATOM 2384 C CA . ALA B 1 149 ? 21.891 50.574 46.640 1.00 39.94 146 ALA B CA 1
ATOM 2385 C C . ALA B 1 149 ? 20.878 51.103 47.648 1.00 44.46 146 ALA B C 1
ATOM 2386 O O . ALA B 1 149 ? 20.802 50.599 48.759 1.00 45.54 146 ALA B O 1
ATOM 2388 N N . THR B 1 150 ? 20.141 52.152 47.288 1.00 48.18 147 THR B N 1
ATOM 2389 C CA . THR B 1 150 ? 19.011 52.622 48.113 1.00 52.15 147 THR B CA 1
ATOM 2390 C C . THR B 1 150 ? 17.717 52.071 47.493 1.00 54.25 147 THR B C 1
ATOM 2391 O O . THR B 1 150 ? 16.992 51.307 48.110 1.00 57.77 147 THR B O 1
#

Sequence (286 aa):
ATQDRGERPNGFGDELERRRFVLHETRLDVLHQILAQPDGVLSVEELLYRNPDETEANLRYHVDEELVDDRGIVEKKIPVPRAKSVDDPPTTFYAVTGEGIALLRAVSYEEAAVWRSVYEQERTDRIEAIENLETRPDVDYESRGATADRGERPNGFGDELERRRFVLHETRLDVLHQILAQPDGVLSVEELLYRNPDETEANLRYHVDELVDRGIVEKIPVPRAKSVDDPPTTFYAVTGEGIALLRAVSYEEEAAVWRRSVYEQERTDRIEAIENLETRPDVDYESRGAT